Protein AF-0000000083499220 (afdb_homodimer)

Foldseek 3Di:
DDAQWDKDADPVQGKMKTGGDDPREDAAWIWIWGQDPPPRDIDTQKTGGDDRNEQAQWIKGDPDPQWIKTGGDDRNFHAQWIKTGDPQGKIKTGGDDRNAQAAWIKIAGNVGWIKTGGDDPNFQAAWIWTDDQQAQKIWTAGDDRNHGAKTWMFGHPRVPHNNHDPDGDDTDIDGHD/DDAQWDKDFDPVQGKMKTGGDDPREDAAWIWIWGQDPPPRDIDTQKTGGDDRNEQAQWIKGDPDPQWIKTGGDDRNFHAQWIKTGDPQGKIKTGGDDRNAQAAWIKIAGNVGWIKTGGDDPNFQAAWIWTDDQQAQKIWTAGDDRNRGAKTWMFGHPRVPHNNHDPDGDDTDIDGHD

Sequence (354 aa):
MLAGKGTQVWKKNGAIYDGDWKCGNRSGFGTFSLPDPVTGEYVKAYSGGWKDDMKDGFGTYFYSETEYYEGEWSKDKRSGWGRMYYEDGGISEGEWLHDKLDGQGMFRLANENRYEGSWKNGMKHGPGKFVYLDKGQLYEAVWVENIAKCGKMSDFGREGAPAAPVYPIPKVWTVFSMLAGKGTQVWKKNGAIYDGDWKCGNRSGFGTFSLPDPVTGEYVKAYSGGWKDDMKDGFGTYFYSETEYYEGEWSKDKRSGWGRMYYEDGGISEGEWLHDKLDGQGMFRLANENRYEGSWKNGMKHGPGKFVYLDKGQLYEAVWVENIAKCGKMSDFGREGAPAAPVYPIPKVWTVFS

Structure (mmCIF, N/CA/C/O backbone):
data_AF-0000000083499220-model_v1
#
loop_
_entity.id
_entity.type
_entity.pdbx_description
1 polymer 'MORN repeat-containing protein 3'
#
loop_
_atom_site.group_PDB
_atom_site.id
_atom_site.type_symbol
_atom_site.label_atom_id
_atom_site.label_alt_id
_atom_site.label_comp_id
_atom_site.label_asym_id
_atom_site.label_entity_id
_atom_site.label_seq_id
_atom_site.pdbx_PDB_ins_code
_atom_site.Cartn_x
_atom_site.Cartn_y
_atom_site.Cartn_z
_atom_site.occupancy
_atom_site.B_iso_or_equiv
_atom_site.auth_seq_id
_atom_site.auth_comp_id
_atom_site.auth_asym_id
_atom_site.auth_atom_id
_atom_site.pdbx_PDB_model_num
ATOM 1 N N . MET A 1 1 ? 15.422 -33.781 -16.219 1 66.69 1 MET A N 1
ATOM 2 C CA . MET A 1 1 ? 14.57 -32.594 -16.109 1 66.69 1 MET A CA 1
ATOM 3 C C . MET A 1 1 ? 15.219 -31.531 -15.234 1 66.69 1 MET A C 1
ATOM 5 O O . MET A 1 1 ? 15.836 -31.859 -14.219 1 66.69 1 MET A O 1
ATOM 9 N N . LEU A 1 2 ? 15.281 -30.25 -15.695 1 74.31 2 LEU A N 1
ATOM 10 C CA . LEU A 1 2 ? 16 -29.188 -14.992 1 74.31 2 LEU A CA 1
ATOM 11 C C . LEU A 1 2 ? 15.461 -29 -13.578 1 74.31 2 LEU A C 1
ATOM 13 O O . LEU A 1 2 ? 14.242 -28.969 -13.375 1 74.31 2 LEU A O 1
ATOM 17 N N . ALA A 1 3 ? 16.172 -29.25 -12.461 1 87.31 3 ALA A N 1
ATOM 18 C CA . ALA A 1 3 ? 15.82 -29.047 -11.055 1 87.31 3 ALA A CA 1
ATOM 19 C C . ALA A 1 3 ? 16.938 -28.297 -10.312 1 87.31 3 ALA A C 1
ATOM 21 O O . ALA A 1 3 ? 18.109 -28.453 -10.641 1 87.31 3 ALA A O 1
ATOM 22 N N . GLY A 1 4 ? 16.484 -27.516 -9.367 1 91.12 4 GLY A N 1
ATOM 23 C CA . GLY A 1 4 ? 17.453 -26.703 -8.648 1 91.12 4 GLY A CA 1
ATOM 24 C C . GLY A 1 4 ? 17.688 -25.359 -9.297 1 91.12 4 GLY A C 1
ATOM 25 O O . GLY A 1 4 ? 16.75 -24.734 -9.805 1 91.12 4 GLY A O 1
ATOM 26 N N . LYS A 1 5 ? 18.812 -24.75 -9.211 1 94.88 5 LYS A N 1
ATOM 27 C CA . LYS A 1 5 ? 19.141 -23.453 -9.812 1 94.88 5 LYS A CA 1
ATOM 28 C C . LYS A 1 5 ? 19.578 -23.609 -11.266 1 94.88 5 LYS A C 1
ATOM 30 O O . LYS A 1 5 ? 20.281 -24.562 -11.602 1 94.88 5 LYS A O 1
ATOM 35 N N . GLY A 1 6 ? 19.109 -22.781 -12.172 1 95.94 6 GLY A N 1
ATOM 36 C CA . GLY A 1 6 ? 19.516 -22.859 -13.562 1 95.94 6 GLY A CA 1
ATOM 37 C C . GLY A 1 6 ? 19.156 -21.625 -14.359 1 95.94 6 GLY A C 1
ATOM 38 O O . GLY A 1 6 ? 18.391 -20.781 -13.891 1 95.94 6 GLY A O 1
ATOM 39 N N . THR A 1 7 ? 19.766 -21.5 -15.5 1 96.5 7 THR A N 1
ATOM 40 C CA . THR A 1 7 ? 19.547 -20.375 -16.406 1 96.5 7 THR A CA 1
ATOM 41 C C . THR A 1 7 ? 19 -20.875 -17.75 1 96.5 7 THR A C 1
ATOM 43 O O . THR A 1 7 ? 19.453 -21.875 -18.281 1 96.5 7 THR A O 1
ATOM 46 N N . GLN A 1 8 ? 17.953 -20.297 -18.234 1 96.88 8 GLN A N 1
ATOM 47 C CA . GLN A 1 8 ? 17.406 -20.516 -19.562 1 96.88 8 GLN A CA 1
ATOM 48 C C . GLN A 1 8 ? 17.547 -19.266 -20.438 1 96.88 8 GLN A C 1
ATOM 50 O O . GLN A 1 8 ? 17.266 -18.156 -19.969 1 96.88 8 GLN A O 1
ATOM 55 N N . VAL A 1 9 ? 17.984 -19.422 -21.641 1 96.06 9 VAL A N 1
ATOM 56 C CA . VAL A 1 9 ? 18.109 -18.344 -22.609 1 96.06 9 VAL A CA 1
ATOM 57 C C . VAL A 1 9 ? 17.219 -18.625 -23.812 1 96.06 9 VAL A C 1
ATOM 59 O O . VAL A 1 9 ? 17.234 -19.734 -24.359 1 96.06 9 VAL A O 1
ATOM 62 N N . TRP A 1 10 ? 16.406 -17.75 -24.203 1 96.56 10 TRP A N 1
ATOM 63 C CA . TRP A 1 10 ? 15.609 -17.844 -25.422 1 96.56 10 TRP A CA 1
ATOM 64 C C . TRP A 1 10 ? 16.312 -17.203 -26.594 1 96.56 10 TRP A C 1
ATOM 66 O O . TRP A 1 10 ? 16.578 -15.992 -26.594 1 96.56 10 TRP A O 1
ATOM 76 N N . LYS A 1 11 ? 16.5 -17.891 -27.578 1 93.81 11 LYS A N 1
ATOM 77 C CA . LYS A 1 11 ? 17.281 -17.438 -28.734 1 93.81 11 LYS A CA 1
ATOM 78 C C . LYS A 1 11 ? 16.5 -16.406 -29.547 1 93.81 11 LYS A C 1
ATOM 80 O O . LYS A 1 11 ? 17.078 -15.484 -30.109 1 93.81 11 LYS A O 1
ATOM 85 N N . LYS A 1 12 ? 15.242 -16.625 -29.688 1 94.12 12 LYS A N 1
ATOM 86 C CA . LYS A 1 12 ? 14.406 -15.805 -30.562 1 94.12 12 LYS A CA 1
ATOM 87 C C . LYS A 1 12 ? 14.445 -14.344 -30.141 1 94.12 12 LYS A C 1
ATOM 89 O O . LYS A 1 12 ? 14.625 -13.453 -30.969 1 94.12 12 LYS A O 1
ATOM 94 N N . ASN A 1 13 ? 14.359 -14.016 -28.875 1 93.25 13 ASN A N 1
ATOM 95 C CA . ASN A 1 13 ? 14.297 -12.625 -28.438 1 93.25 13 ASN A CA 1
ATOM 96 C C . ASN A 1 13 ? 15.406 -12.289 -27.453 1 93.25 13 ASN A C 1
ATOM 98 O O . ASN A 1 13 ? 15.5 -11.156 -26.984 1 93.25 13 ASN A O 1
ATOM 102 N N . GLY A 1 14 ? 16.188 -13.359 -27.094 1 95.62 14 GLY A N 1
ATOM 103 C CA . GLY A 1 14 ? 17.344 -13.141 -26.234 1 95.62 14 GLY A CA 1
ATOM 104 C C . GLY A 1 14 ? 16.969 -13.062 -24.766 1 95.62 14 GLY A C 1
ATOM 105 O O . GLY A 1 14 ? 17.812 -12.758 -23.922 1 95.62 14 GLY A O 1
ATOM 106 N N . ALA A 1 15 ? 15.766 -13.383 -24.375 1 97.12 15 ALA A N 1
ATOM 107 C CA . ALA A 1 15 ? 15.328 -13.336 -22.984 1 97.12 15 ALA A CA 1
ATOM 108 C C . ALA A 1 15 ? 16.078 -14.359 -22.141 1 97.12 15 ALA A C 1
ATOM 110 O O . ALA A 1 15 ? 16.516 -15.398 -22.641 1 97.12 15 ALA A O 1
ATOM 111 N N . ILE A 1 16 ? 16.234 -14.023 -20.828 1 98.06 16 ILE A N 1
ATOM 112 C CA . ILE A 1 16 ? 16.922 -14.914 -19.906 1 98.06 16 ILE A CA 1
ATOM 113 C C . ILE A 1 16 ? 16.094 -15.086 -18.641 1 98.06 16 ILE A C 1
ATOM 115 O O . ILE A 1 16 ? 15.539 -14.125 -18.109 1 98.06 16 ILE A O 1
ATOM 119 N N . TYR A 1 17 ? 15.977 -16.328 -18.234 1 98.25 17 TYR A N 1
ATOM 120 C CA . TYR A 1 17 ? 15.492 -16.656 -16.891 1 98.25 17 TYR A CA 1
ATOM 121 C C . TYR A 1 17 ? 16.609 -17.234 -16.031 1 98.25 17 TYR A C 1
ATOM 123 O O . TYR A 1 17 ? 17.344 -18.125 -16.469 1 98.25 17 TYR A O 1
ATOM 131 N N . ASP A 1 18 ? 16.812 -16.719 -14.797 1 97.94 18 ASP A N 1
ATOM 132 C CA . ASP A 1 18 ? 17.766 -17.219 -13.805 1 97.94 18 ASP A CA 1
ATOM 133 C C . ASP A 1 18 ? 17.094 -17.438 -12.461 1 97.94 18 ASP A C 1
ATOM 135 O O . ASP A 1 18 ? 16.594 -16.5 -11.836 1 97.94 18 ASP A O 1
ATOM 139 N N . GLY A 1 19 ? 17.031 -18.734 -12.117 1 97.75 19 GLY A N 1
ATOM 140 C CA . GLY A 1 19 ? 16.359 -19 -10.852 1 97.75 19 GLY A CA 1
ATOM 141 C C . GLY A 1 19 ? 16.188 -20.484 -10.578 1 97.75 19 GLY A C 1
ATOM 142 O O . GLY A 1 19 ? 16.984 -21.312 -11.031 1 97.75 19 GLY A O 1
ATOM 143 N N . ASP A 1 20 ? 15.148 -20.812 -9.836 1 95.5 20 ASP A N 1
ATOM 144 C CA . ASP A 1 20 ? 14.867 -22.188 -9.398 1 95.5 20 ASP A CA 1
ATOM 145 C C . ASP A 1 20 ? 14.047 -22.938 -10.445 1 95.5 20 ASP A C 1
ATOM 147 O O . ASP A 1 20 ? 13.219 -22.344 -11.133 1 95.5 20 ASP A O 1
ATOM 151 N N . TRP A 1 21 ? 14.312 -24.219 -10.547 1 95 21 TRP A N 1
ATOM 152 C CA . TRP A 1 21 ? 13.594 -25.141 -11.43 1 95 21 TRP A CA 1
ATOM 153 C C . TRP A 1 21 ? 13.062 -26.344 -10.656 1 95 21 TRP A C 1
ATOM 155 O O . TRP A 1 21 ? 13.703 -26.812 -9.719 1 95 21 TRP A O 1
ATOM 165 N N . LYS A 1 22 ? 11.961 -26.781 -11.086 1 91.81 22 LYS A N 1
ATOM 166 C CA . LYS A 1 22 ? 11.383 -28.031 -10.602 1 91.81 22 LYS A CA 1
ATOM 167 C C . LYS A 1 22 ? 10.703 -28.797 -11.734 1 91.81 22 LYS A C 1
ATOM 169 O O . LYS A 1 22 ? 9.836 -28.25 -12.422 1 91.81 22 LYS A O 1
ATOM 174 N N . CYS A 1 23 ? 11.117 -29.969 -11.992 1 92.94 23 CYS A N 1
ATOM 175 C CA . CYS A 1 23 ? 10.562 -30.859 -13.008 1 92.94 23 CYS A CA 1
ATOM 176 C C . CYS A 1 23 ? 10.516 -30.172 -14.367 1 92.94 23 CYS A C 1
ATOM 178 O O . CYS A 1 23 ? 9.508 -30.234 -15.07 1 92.94 23 CYS A O 1
ATOM 180 N N . GLY A 1 24 ? 11.578 -29.391 -14.625 1 94.62 24 GLY A N 1
ATOM 181 C CA . GLY A 1 24 ? 11.734 -28.797 -15.945 1 94.62 24 GLY A CA 1
ATOM 182 C C . GLY A 1 24 ? 11.008 -27.469 -16.094 1 94.62 24 GLY A C 1
ATOM 183 O O . GLY A 1 24 ? 11.039 -26.859 -17.156 1 94.62 24 GLY A O 1
ATOM 184 N N . ASN A 1 25 ? 10.336 -27.078 -15 1 96.12 25 ASN A N 1
ATOM 185 C CA . ASN A 1 25 ? 9.586 -25.828 -15.055 1 96.12 25 ASN A CA 1
ATOM 186 C C . ASN A 1 25 ? 10.188 -24.766 -14.141 1 96.12 25 ASN A C 1
ATOM 188 O O . ASN A 1 25 ? 10.711 -25.094 -13.07 1 96.12 25 ASN A O 1
ATOM 192 N N . ARG A 1 26 ? 10.086 -23.484 -14.602 1 95.62 26 ARG A N 1
ATOM 193 C CA . ARG A 1 26 ? 10.461 -22.391 -13.711 1 95.62 26 ARG A CA 1
ATOM 194 C C . ARG A 1 26 ? 9.656 -22.438 -12.422 1 95.62 26 ARG A C 1
ATOM 196 O O . ARG A 1 26 ? 8.43 -22.594 -12.453 1 95.62 26 ARG A O 1
ATOM 203 N N . SER A 1 27 ? 10.25 -22.344 -11.227 1 93.38 27 SER A N 1
ATOM 204 C CA . SER A 1 27 ? 9.664 -22.516 -9.898 1 93.38 27 SER A CA 1
ATOM 205 C C . SER A 1 27 ? 10.445 -21.75 -8.844 1 93.38 27 SER A C 1
ATOM 207 O O . SER A 1 27 ? 11.523 -21.219 -9.125 1 93.38 27 SER A O 1
ATOM 209 N N . GLY A 1 28 ? 9.812 -21.625 -7.672 1 91.12 28 GL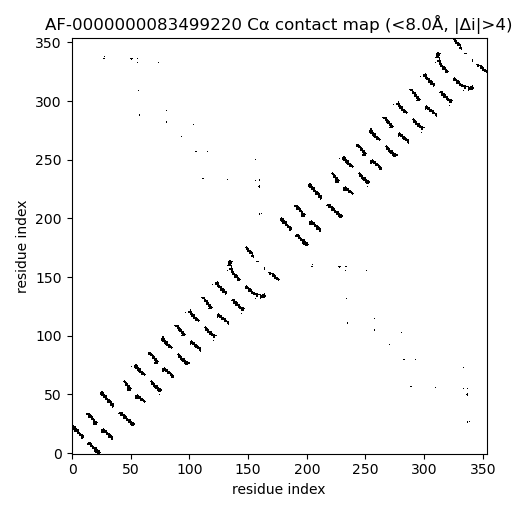Y A N 1
ATOM 210 C CA . GLY A 1 28 ? 10.523 -20.906 -6.625 1 91.12 28 GLY A CA 1
ATOM 211 C C . GLY A 1 28 ? 10.789 -19.453 -6.973 1 91.12 28 GLY A C 1
ATOM 212 O O . GLY A 1 28 ? 9.906 -18.75 -7.48 1 91.12 28 GLY A O 1
ATOM 213 N N . PHE A 1 29 ? 11.961 -18.953 -6.617 1 94.12 29 PHE A N 1
ATOM 214 C CA . PHE A 1 29 ? 12.305 -17.562 -6.914 1 94.12 29 PHE A CA 1
ATOM 215 C C . PHE A 1 29 ? 13.164 -17.484 -8.164 1 94.12 29 PHE A C 1
ATOM 217 O O . PHE A 1 29 ? 14.055 -18.297 -8.367 1 94.12 29 PHE A O 1
ATOM 224 N N . GLY A 1 30 ? 12.883 -16.484 -9.039 1 97.69 30 GLY A N 1
ATOM 225 C CA . GLY A 1 30 ? 13.695 -16.281 -10.227 1 97.69 30 GLY A CA 1
ATOM 226 C C . GLY A 1 30 ? 13.539 -14.891 -10.82 1 97.69 30 GLY A C 1
ATOM 227 O O . GLY A 1 30 ? 12.656 -14.133 -10.422 1 97.69 30 GLY A O 1
ATOM 228 N N . THR A 1 31 ? 14.422 -14.586 -11.695 1 98.62 31 THR A N 1
ATOM 229 C CA . THR A 1 31 ? 14.406 -13.32 -12.414 1 98.62 31 THR A CA 1
ATOM 230 C C . THR A 1 31 ? 14.312 -13.555 -13.922 1 98.62 31 THR A C 1
ATOM 232 O O . THR A 1 31 ? 14.961 -14.461 -14.453 1 98.62 31 THR A O 1
ATOM 235 N N . PHE A 1 32 ? 13.438 -12.898 -14.594 1 98.56 32 PHE A N 1
ATOM 236 C CA . PHE A 1 32 ? 13.273 -12.859 -16.031 1 98.56 32 PHE A CA 1
ATOM 237 C C . PHE A 1 32 ? 13.734 -11.516 -16.594 1 98.56 32 PHE A C 1
ATOM 239 O O . PHE A 1 32 ? 13.281 -10.461 -16.156 1 98.56 32 PHE A O 1
ATOM 246 N N . SER A 1 33 ? 14.625 -11.555 -17.578 1 98.5 33 SER A N 1
ATOM 247 C CA . SER A 1 33 ? 15.227 -10.344 -18.125 1 98.5 33 SER A CA 1
ATOM 248 C C . SER A 1 33 ? 15.164 -10.336 -19.656 1 98.5 33 SER A C 1
ATOM 250 O O . SER A 1 33 ? 15.102 -11.398 -20.281 1 98.5 33 SER A O 1
ATOM 252 N N . LEU A 1 34 ? 15.18 -9.164 -20.219 1 97.75 34 LEU A N 1
ATOM 253 C CA . LEU A 1 34 ? 15.141 -8.945 -21.656 1 97.75 34 LEU A CA 1
ATOM 254 C C . LEU A 1 34 ? 16.281 -8.039 -22.094 1 97.75 34 LEU A C 1
ATOM 256 O O . LEU A 1 34 ? 16.672 -7.121 -21.375 1 97.75 34 LEU A O 1
ATOM 260 N N . PRO A 1 35 ? 16.828 -8.289 -23.188 1 96 35 PRO A N 1
ATOM 261 C CA . PRO A 1 35 ? 17.797 -7.328 -23.703 1 96 35 PRO A CA 1
ATOM 262 C C . PRO A 1 35 ? 17.156 -6.027 -24.188 1 96 35 PRO A C 1
ATOM 264 O O . PRO A 1 35 ? 16.109 -6.062 -24.828 1 96 35 PRO A O 1
ATOM 267 N N . ASP A 1 36 ? 17.703 -4.883 -23.844 1 93.56 36 ASP A N 1
ATOM 268 C CA . ASP A 1 36 ? 17.266 -3.6 -24.391 1 93.56 36 ASP A CA 1
ATOM 269 C C . ASP A 1 36 ? 17.516 -3.527 -25.891 1 93.56 36 ASP A C 1
ATOM 271 O O . ASP A 1 36 ? 18.625 -3.797 -26.359 1 93.56 36 ASP A O 1
ATOM 275 N N . PRO A 1 37 ? 16.594 -3.184 -26.656 1 89.12 37 PRO A N 1
ATOM 276 C CA . PRO A 1 37 ? 16.781 -3.25 -28.109 1 89.12 37 PRO A CA 1
ATOM 277 C C . PRO A 1 37 ? 17.797 -2.23 -28.625 1 89.12 37 PRO A C 1
ATOM 279 O O . PRO A 1 37 ? 18.359 -2.408 -29.703 1 89.12 37 PRO A O 1
ATOM 282 N N . VAL A 1 38 ? 18.016 -1.194 -27.812 1 91.25 38 VAL A N 1
ATOM 283 C CA . VAL A 1 38 ? 18.922 -0.139 -28.25 1 91.25 38 VAL A CA 1
ATOM 284 C C . VAL A 1 38 ? 20.328 -0.392 -27.703 1 91.25 38 VAL A C 1
ATOM 286 O O . VAL A 1 38 ? 21.297 -0.448 -28.469 1 91.25 38 VAL A O 1
ATOM 289 N N . THR A 1 39 ? 20.453 -0.686 -26.5 1 92.88 39 THR A N 1
ATOM 290 C CA . THR A 1 39 ? 21.766 -0.774 -25.875 1 92.88 39 THR A CA 1
ATOM 291 C C . THR A 1 39 ? 22.266 -2.219 -25.844 1 92.88 39 THR A C 1
ATOM 293 O O . THR A 1 39 ? 23.453 -2.471 -25.672 1 92.88 39 THR A O 1
ATOM 296 N N . GLY A 1 40 ? 21.375 -3.209 -25.828 1 92.19 40 GLY A N 1
ATOM 297 C CA . GLY A 1 40 ? 21.734 -4.613 -25.734 1 92.19 40 GLY A CA 1
ATOM 298 C C . GLY A 1 40 ? 21.875 -5.09 -24.297 1 92.19 40 GLY A C 1
ATOM 299 O O . GLY A 1 40 ? 21.984 -6.289 -24.047 1 92.19 40 GLY A O 1
ATOM 300 N N . GLU A 1 41 ? 21.859 -4.113 -23.422 1 95.5 41 GLU A N 1
ATOM 301 C CA . GLU A 1 41 ? 21.984 -4.469 -22.016 1 95.5 41 GLU A CA 1
ATOM 302 C C . GLU A 1 41 ? 20.688 -5.109 -21.484 1 95.5 41 GLU A C 1
ATOM 304 O O . GLU A 1 41 ? 19.594 -4.711 -21.875 1 95.5 41 GLU A O 1
ATOM 309 N N . TYR A 1 42 ? 20.875 -6.062 -20.609 1 96.5 42 TYR A N 1
ATOM 310 C CA . TYR A 1 42 ? 19.703 -6.738 -20.062 1 96.5 42 TYR A CA 1
ATOM 311 C C . TYR A 1 42 ? 19 -5.879 -19.016 1 96.5 42 TYR A C 1
ATOM 313 O O . TYR A 1 42 ? 19.672 -5.262 -18.172 1 96.5 42 TYR A O 1
ATOM 321 N N . VAL A 1 43 ? 17.719 -5.879 -19.125 1 96.75 43 VAL A N 1
ATOM 322 C CA . VAL A 1 43 ? 16.875 -5.207 -18.141 1 96.75 43 VAL A CA 1
ATOM 323 C C . VAL A 1 43 ? 15.93 -6.211 -17.5 1 96.75 43 VAL A C 1
ATOM 325 O O . VAL A 1 43 ? 15.375 -7.074 -18.172 1 96.75 43 VAL A O 1
ATOM 328 N N . LYS A 1 44 ? 15.781 -6.039 -16.266 1 97.06 44 LYS A N 1
ATOM 329 C CA . LYS A 1 44 ? 14.867 -6.926 -15.547 1 97.06 44 LYS A CA 1
ATOM 330 C C . LYS A 1 44 ? 13.414 -6.629 -15.898 1 97.06 44 LYS A C 1
ATOM 332 O O . LYS A 1 44 ? 12.984 -5.477 -15.852 1 97.06 44 LYS A O 1
ATOM 337 N N . ALA A 1 45 ? 12.703 -7.691 -16.281 1 98.31 45 ALA A N 1
ATOM 338 C CA . ALA A 1 45 ? 11.273 -7.57 -16.562 1 98.31 45 ALA A CA 1
ATOM 339 C C . ALA A 1 45 ? 10.43 -8.102 -15.406 1 98.31 45 ALA A C 1
ATOM 341 O O . ALA A 1 45 ? 9.367 -7.559 -15.102 1 98.31 45 ALA A O 1
ATOM 342 N N . TYR A 1 46 ? 10.961 -9.141 -14.766 1 98.75 46 TYR A N 1
ATOM 343 C CA . TYR A 1 46 ? 10.234 -9.703 -13.625 1 98.75 46 TYR A CA 1
ATOM 344 C C . TYR A 1 46 ? 11.195 -10.344 -12.633 1 98.75 46 TYR A C 1
ATOM 346 O O . TYR A 1 46 ? 12.156 -11.016 -13.023 1 98.75 46 TYR A O 1
ATOM 354 N N . SER A 1 47 ? 10.969 -10.148 -11.336 1 98.56 47 SER A N 1
ATOM 355 C CA . SER A 1 47 ? 11.664 -10.812 -10.234 1 98.56 47 SER A CA 1
ATOM 356 C C . SER A 1 47 ? 10.688 -11.266 -9.156 1 98.56 47 SER A C 1
ATOM 358 O O . SER A 1 47 ? 9.93 -10.461 -8.617 1 98.56 47 SER A O 1
ATOM 360 N N . GLY A 1 48 ? 10.633 -12.578 -8.961 1 96.44 48 GLY A N 1
ATOM 361 C CA . GLY A 1 48 ? 9.711 -13.039 -7.938 1 96.44 48 GLY A CA 1
ATOM 362 C C . GLY A 1 48 ? 9.422 -14.531 -8.023 1 96.44 48 GLY A C 1
ATOM 363 O O . GLY A 1 48 ? 10.273 -15.305 -8.477 1 96.44 48 GLY A O 1
ATOM 364 N N . GLY A 1 49 ? 8.234 -14.898 -7.492 1 93.88 49 GLY A N 1
ATOM 365 C CA . GLY A 1 49 ? 7.832 -16.297 -7.418 1 93.88 49 GLY A CA 1
ATOM 366 C C . GLY A 1 49 ? 7.355 -16.844 -8.742 1 93.88 49 GLY A C 1
ATOM 367 O O . GLY A 1 49 ? 6.727 -16.141 -9.531 1 93.88 49 GLY A O 1
ATOM 368 N N . TRP A 1 50 ? 7.688 -18.078 -8.961 1 95.44 50 TRP A N 1
ATOM 369 C CA . TRP A 1 50 ? 7.258 -18.859 -10.117 1 95.44 50 TRP A CA 1
ATOM 370 C C . TRP A 1 50 ? 6.672 -20.188 -9.68 1 95.44 50 TRP A C 1
ATOM 372 O O . TRP A 1 50 ? 7.152 -20.812 -8.727 1 95.44 50 TRP A O 1
ATOM 382 N N . LYS A 1 51 ? 5.684 -20.594 -10.406 1 92.44 51 LYS A N 1
ATOM 383 C CA . LYS A 1 51 ? 5.113 -21.922 -10.289 1 92.44 51 LYS A CA 1
ATOM 384 C C . LYS A 1 51 ? 4.617 -22.438 -11.641 1 92.44 51 LYS A C 1
ATOM 386 O O . LYS A 1 51 ? 3.834 -21.75 -12.312 1 92.44 51 LYS A O 1
ATOM 391 N N . ASP A 1 52 ? 5.133 -23.594 -12.086 1 94.06 52 ASP A N 1
ATOM 392 C CA . ASP A 1 52 ? 4.719 -24.203 -13.344 1 94.06 52 ASP A CA 1
ATOM 393 C C . ASP A 1 52 ? 4.844 -23.219 -14.508 1 94.06 52 ASP A C 1
ATOM 395 O O . ASP A 1 52 ? 3.904 -23.047 -15.281 1 94.06 52 ASP A O 1
ATOM 399 N N . ASP A 1 53 ? 5.883 -22.516 -14.562 1 96.81 53 ASP A N 1
ATOM 400 C CA . ASP A 1 53 ? 6.285 -21.609 -15.641 1 96.81 53 ASP A CA 1
ATOM 401 C C . ASP A 1 53 ? 5.473 -20.328 -15.609 1 96.81 53 ASP A C 1
ATOM 403 O O . ASP A 1 53 ? 5.492 -19.547 -16.578 1 96.81 53 ASP A O 1
ATOM 407 N N . MET A 1 54 ? 4.723 -20.094 -14.453 1 97.25 54 MET A N 1
ATOM 408 C CA . MET A 1 54 ? 3.918 -18.875 -14.344 1 97.25 54 MET A CA 1
ATOM 409 C C . MET A 1 54 ? 4.316 -18.062 -13.117 1 97.25 54 MET A C 1
ATOM 411 O O . MET A 1 54 ? 4.691 -18.641 -12.086 1 97.25 54 MET A O 1
ATOM 415 N N . LYS A 1 55 ? 4.211 -16.734 -13.234 1 97.25 55 LYS A N 1
ATOM 416 C CA . LYS A 1 55 ? 4.371 -15.906 -12.047 1 97.25 55 LYS A CA 1
ATOM 417 C C . LYS A 1 55 ? 3.361 -16.281 -10.969 1 97.25 55 LYS A C 1
ATOM 419 O O . LYS A 1 55 ? 2.166 -16.406 -11.242 1 97.25 55 LYS A O 1
ATOM 424 N N . ASP A 1 56 ? 3.816 -16.531 -9.797 1 94.06 56 ASP A N 1
ATOM 425 C CA . ASP A 1 56 ? 3.002 -17 -8.68 1 94.06 56 ASP A CA 1
ATOM 426 C C . ASP A 1 56 ? 3.654 -16.656 -7.34 1 94.06 56 ASP A C 1
ATOM 428 O O . ASP A 1 56 ? 4.855 -16.859 -7.156 1 94.06 56 ASP A O 1
ATOM 432 N N . GLY A 1 57 ? 2.771 -16.078 -6.445 1 90.88 57 GLY A N 1
ATOM 433 C CA . GLY A 1 57 ? 3.326 -15.547 -5.211 1 90.88 57 GLY A CA 1
ATOM 434 C C . GLY A 1 57 ? 3.725 -14.094 -5.32 1 90.88 57 GLY A C 1
ATOM 435 O O . GLY A 1 57 ? 3.148 -13.344 -6.109 1 90.88 57 GLY A O 1
ATOM 436 N N . PHE A 1 58 ? 4.609 -13.68 -4.488 1 92.19 58 PHE A N 1
ATOM 437 C CA . PHE A 1 58 ? 4.992 -12.266 -4.461 1 92.19 58 PHE A CA 1
ATOM 438 C C . PHE A 1 58 ? 6.07 -11.977 -5.5 1 92.19 58 PHE A C 1
ATOM 440 O O . PHE A 1 58 ? 6.988 -12.781 -5.688 1 92.19 58 PHE A O 1
ATOM 447 N N . GLY A 1 59 ? 5.93 -10.844 -6.191 1 96.31 59 GLY A N 1
ATOM 448 C CA . GLY A 1 59 ? 6.934 -10.445 -7.164 1 96.31 59 GLY A CA 1
ATOM 449 C C . GLY A 1 59 ? 6.762 -9.023 -7.656 1 96.31 59 GLY A C 1
ATOM 450 O O . GLY A 1 59 ? 5.793 -8.352 -7.293 1 96.31 59 GLY A O 1
ATOM 451 N N . THR A 1 60 ? 7.73 -8.594 -8.406 1 98.25 60 THR A N 1
ATOM 452 C CA . THR A 1 60 ? 7.734 -7.273 -9.031 1 98.25 60 THR A CA 1
ATOM 453 C C . THR A 1 60 ? 7.848 -7.391 -10.547 1 98.25 60 THR A C 1
ATOM 455 O O . THR A 1 60 ? 8.719 -8.094 -11.055 1 98.25 60 THR A O 1
ATOM 458 N N . TYR A 1 61 ? 6.93 -6.789 -11.234 1 98.88 61 TYR A N 1
ATOM 459 C CA . TYR A 1 61 ? 6.98 -6.684 -12.688 1 98.88 61 TYR A CA 1
ATOM 460 C C . TYR A 1 61 ? 7.305 -5.258 -13.117 1 98.88 61 TYR A C 1
ATOM 462 O O . TYR A 1 61 ? 6.621 -4.312 -12.727 1 98.88 61 TYR A O 1
ATOM 470 N N . PHE A 1 62 ? 8.258 -5.117 -13.984 1 98.5 62 PHE A N 1
ATOM 471 C CA . PHE A 1 62 ? 8.727 -3.816 -14.438 1 98.5 62 PHE A CA 1
ATOM 472 C C . PHE A 1 62 ? 8.281 -3.555 -15.875 1 98.5 62 PHE A C 1
ATOM 474 O O . PHE A 1 62 ? 8.859 -4.094 -16.812 1 98.5 62 PHE A O 1
ATOM 481 N N . TYR A 1 63 ? 7.34 -2.703 -16.109 1 97.69 63 TYR A N 1
ATOM 482 C CA . TYR A 1 63 ? 6.891 -2.307 -17.453 1 97.69 63 TYR A CA 1
ATOM 483 C C . TYR A 1 63 ? 7.852 -1.297 -18.062 1 97.69 63 TYR A C 1
ATOM 485 O O . TYR A 1 63 ? 8.008 -1.25 -19.281 1 97.69 63 TYR A O 1
ATOM 493 N N . SER A 1 64 ? 8.312 -0.48 -17.266 1 95.69 64 SER A N 1
ATOM 494 C CA . SER A 1 64 ? 9.383 0.47 -17.547 1 95.69 64 SER A CA 1
ATOM 495 C C . SER A 1 64 ? 10.18 0.795 -16.297 1 95.69 64 SER A C 1
ATOM 497 O O . SER A 1 64 ? 10 0.16 -15.25 1 95.69 64 SER A O 1
ATOM 499 N N . GLU A 1 65 ? 10.992 1.721 -16.359 1 93.5 65 GLU A N 1
ATOM 500 C CA . GLU A 1 65 ? 11.797 2.121 -15.219 1 93.5 65 GLU A CA 1
ATOM 501 C C . GLU A 1 65 ? 10.93 2.756 -14.133 1 93.5 65 GLU A C 1
ATOM 503 O O . GLU A 1 65 ? 11.227 2.633 -12.938 1 93.5 65 GLU A O 1
ATOM 508 N N . THR A 1 66 ? 9.875 3.441 -14.547 1 96.25 66 THR A N 1
ATOM 509 C CA . THR A 1 66 ? 9.094 4.211 -13.586 1 96.25 66 THR A CA 1
ATOM 510 C C . THR A 1 66 ? 7.699 3.615 -13.422 1 96.25 66 THR A C 1
ATOM 512 O O . THR A 1 66 ? 6.93 4.055 -12.562 1 96.25 66 THR A O 1
ATOM 515 N N . GLU A 1 67 ? 7.359 2.67 -14.227 1 98.31 67 GLU A N 1
ATOM 516 C CA . GLU A 1 67 ? 6.078 1.973 -14.148 1 98.31 67 GLU A CA 1
ATOM 517 C C . GLU A 1 67 ? 6.27 0.506 -13.773 1 98.31 67 GLU A C 1
ATOM 519 O O . GLU A 1 67 ? 6.852 -0.265 -14.539 1 98.31 67 GLU A O 1
ATOM 524 N N . TYR A 1 68 ? 5.77 0.12 -12.57 1 98.5 68 TYR A N 1
ATOM 525 C CA . TYR A 1 68 ? 5.953 -1.258 -12.133 1 98.5 68 TYR A CA 1
ATOM 526 C C . TYR A 1 68 ? 4.902 -1.646 -11.102 1 98.5 68 TYR A C 1
ATOM 528 O O . TYR A 1 68 ? 4.277 -0.778 -10.484 1 98.5 68 TYR A O 1
ATOM 536 N N . TYR A 1 69 ? 4.711 -2.945 -11.023 1 98.75 69 TYR A N 1
ATOM 537 C CA . TYR A 1 69 ? 3.805 -3.549 -10.055 1 98.75 69 TYR A CA 1
ATOM 538 C C . TYR A 1 69 ? 4.566 -4.414 -9.055 1 98.75 69 TYR A C 1
ATOM 540 O O . TYR A 1 69 ? 5.41 -5.223 -9.445 1 98.75 69 TYR A O 1
ATOM 548 N N . GLU A 1 70 ? 4.312 -4.246 -7.789 1 97.12 70 GLU A N 1
ATOM 549 C CA . GLU A 1 70 ? 4.832 -5.074 -6.707 1 97.12 70 GLU A CA 1
ATOM 550 C C . GLU A 1 70 ? 3.697 -5.684 -5.883 1 97.12 70 GLU A C 1
ATOM 552 O O . GLU A 1 70 ? 2.873 -4.957 -5.32 1 97.12 70 GLU A O 1
ATOM 557 N N . GLY A 1 71 ? 3.629 -7.004 -5.887 1 96.06 71 GLY A N 1
ATOM 558 C CA . GLY A 1 71 ? 2.551 -7.656 -5.16 1 96.06 71 GLY A CA 1
ATOM 559 C C . GLY A 1 71 ? 2.359 -9.109 -5.551 1 96.06 71 GLY A C 1
ATOM 560 O O . GLY A 1 71 ? 3.295 -9.758 -6.027 1 96.06 71 GLY A O 1
ATOM 561 N N . GLU A 1 72 ? 1.17 -9.594 -5.25 1 94.56 72 GLU A N 1
ATOM 562 C CA . GLU A 1 72 ? 0.883 -11.016 -5.402 1 94.56 72 GLU A CA 1
ATOM 563 C C . GLU A 1 72 ? 0.423 -11.336 -6.82 1 94.56 72 GLU A C 1
ATOM 565 O O . GLU A 1 72 ? -0.271 -10.539 -7.449 1 94.56 72 GLU A O 1
ATOM 570 N N . TRP A 1 73 ? 0.87 -12.453 -7.227 1 96.19 73 TRP A N 1
ATOM 571 C CA . TRP A 1 73 ? 0.49 -13.023 -8.516 1 96.19 73 TRP A CA 1
ATOM 572 C C . TRP A 1 73 ? -0.136 -14.406 -8.336 1 96.19 73 TRP A C 1
ATOM 574 O O . TRP A 1 73 ? 0.226 -15.141 -7.414 1 96.19 73 TRP A O 1
ATOM 584 N N . SER A 1 74 ? -1.028 -14.719 -9.164 1 93.56 74 SER A N 1
ATOM 585 C CA . SER A 1 74 ? -1.587 -16.062 -9.312 1 93.56 74 SER A CA 1
ATOM 586 C C . SER A 1 74 ? -1.82 -16.391 -10.781 1 93.56 74 SER A C 1
ATOM 588 O O . SER A 1 74 ? -2.553 -15.688 -11.477 1 93.56 74 SER A O 1
ATOM 590 N N . LYS A 1 75 ? -1.06 -17.438 -11.289 1 94.94 75 LYS A N 1
ATOM 591 C CA . LYS A 1 75 ? -1.184 -17.891 -12.672 1 94.94 75 LYS A CA 1
ATOM 592 C C . LYS A 1 75 ? -0.979 -16.734 -13.641 1 94.94 75 LYS A C 1
ATOM 594 O O . LYS A 1 75 ? -1.815 -16.484 -14.516 1 94.94 75 LYS A O 1
ATOM 599 N N . ASP A 1 76 ? -0.021 -15.953 -13.492 1 98 76 ASP A N 1
ATOM 600 C CA . ASP A 1 76 ? 0.488 -14.906 -14.367 1 98 76 ASP A CA 1
ATOM 601 C C . ASP A 1 76 ? -0.358 -13.641 -14.258 1 98 76 ASP A C 1
ATOM 603 O O . ASP A 1 76 ? -0.195 -12.703 -15.047 1 98 76 ASP A O 1
ATOM 607 N N . LYS A 1 77 ? -1.284 -13.602 -13.266 1 98.38 77 LYS A N 1
ATOM 608 C CA . LYS A 1 77 ? -2.133 -12.422 -13.109 1 98.38 77 LYS A CA 1
ATOM 609 C C . LYS A 1 77 ? -1.962 -11.797 -11.727 1 98.38 77 LYS A C 1
ATOM 611 O O . LYS A 1 77 ? -1.837 -12.516 -10.734 1 98.38 77 LYS A O 1
ATOM 616 N N . ARG A 1 78 ? -1.993 -10.484 -11.68 1 98.31 78 ARG A N 1
ATOM 617 C CA . ARG A 1 78 ? -2.025 -9.797 -10.391 1 98.31 78 ARG A CA 1
ATOM 618 C C . ARG A 1 78 ? -3.26 -10.195 -9.594 1 98.31 78 ARG A C 1
ATOM 620 O O . ARG A 1 78 ? -4.391 -9.977 -10.031 1 98.31 78 ARG A O 1
ATOM 627 N N . SER A 1 79 ? -3.16 -10.812 -8.508 1 96.25 79 SER A N 1
ATOM 628 C CA . SER A 1 79 ? -4.227 -11.344 -7.664 1 96.25 79 SER A CA 1
ATOM 629 C C . SER A 1 79 ? -3.801 -11.398 -6.199 1 96.25 79 SER A C 1
ATOM 631 O O . SER A 1 79 ? -2.844 -12.102 -5.855 1 96.25 79 SER A O 1
ATOM 633 N N . GLY A 1 80 ? -4.57 -10.688 -5.352 1 93.94 80 GLY A N 1
ATOM 634 C CA . GLY A 1 80 ? -4.195 -10.445 -3.965 1 93.94 80 GLY A CA 1
ATOM 635 C C . GLY A 1 80 ? -3.789 -9.016 -3.697 1 93.94 80 GLY A C 1
ATOM 636 O O . GLY A 1 80 ? -4.207 -8.102 -4.414 1 93.94 80 GLY A O 1
ATOM 637 N N . TRP A 1 81 ? -3.115 -8.773 -2.627 1 96.06 81 TRP A N 1
ATOM 638 C CA . TRP A 1 81 ? -2.73 -7.41 -2.287 1 96.06 81 TRP A CA 1
ATOM 639 C C . TRP A 1 81 ? -1.524 -6.965 -3.107 1 96.06 81 TRP A C 1
ATOM 641 O O . TRP A 1 81 ? -0.589 -7.742 -3.32 1 96.06 81 TRP A O 1
ATOM 651 N N . GLY A 1 82 ? -1.521 -5.703 -3.586 1 97.12 82 GLY A N 1
ATOM 652 C CA . GLY A 1 82 ? -0.395 -5.184 -4.344 1 97.12 82 GLY A CA 1
ATOM 653 C C . GLY A 1 82 ? -0.468 -3.684 -4.566 1 97.12 82 GLY A C 1
ATOM 654 O O . GLY A 1 82 ? -1.434 -3.037 -4.156 1 97.12 82 GLY A O 1
ATOM 655 N N . ARG A 1 83 ? 0.572 -3.176 -5.184 1 97 83 ARG A N 1
ATOM 656 C CA . ARG A 1 83 ? 0.724 -1.758 -5.492 1 97 83 ARG A CA 1
ATOM 657 C C . ARG A 1 83 ? 1.268 -1.563 -6.906 1 97 83 ARG A C 1
ATOM 659 O O . ARG A 1 83 ? 2.223 -2.232 -7.305 1 97 83 ARG A O 1
ATOM 666 N N . MET A 1 84 ? 0.654 -0.653 -7.605 1 98.62 84 MET A N 1
ATOM 667 C CA . MET A 1 84 ? 1.079 -0.266 -8.945 1 98.62 84 MET A CA 1
ATOM 668 C C . MET A 1 84 ? 1.559 1.182 -8.969 1 98.62 84 MET A C 1
ATOM 670 O O . MET A 1 84 ? 0.858 2.08 -8.5 1 98.62 84 MET A O 1
ATOM 674 N N . TYR A 1 85 ? 2.74 1.385 -9.484 1 97.88 85 TYR A N 1
ATOM 675 C CA . TYR A 1 85 ? 3.273 2.713 -9.758 1 97.88 85 TYR A CA 1
ATOM 676 C C . TYR A 1 85 ? 3.162 3.047 -11.242 1 97.88 85 TYR A C 1
ATOM 678 O O . TYR A 1 85 ? 3.662 2.305 -12.094 1 97.88 85 TYR A O 1
ATOM 686 N N . TYR A 1 86 ? 2.568 4.211 -11.555 1 98.31 86 TYR A N 1
ATOM 687 C CA . TYR A 1 86 ? 2.35 4.586 -12.945 1 98.31 86 TYR A CA 1
ATOM 688 C C . TYR A 1 86 ? 3.357 5.641 -13.391 1 98.31 86 TYR A C 1
ATOM 690 O O . TYR A 1 86 ? 3.924 6.355 -12.562 1 98.31 86 TYR A O 1
ATOM 698 N N . GLU A 1 87 ? 3.477 5.742 -14.656 1 97.88 87 GLU A N 1
ATOM 699 C CA . GLU A 1 87 ? 4.434 6.672 -15.242 1 97.88 87 GLU A CA 1
ATOM 700 C C . GLU A 1 87 ? 4.078 8.117 -14.906 1 97.88 87 GLU A C 1
ATOM 702 O O . GLU A 1 87 ? 4.965 8.953 -14.727 1 97.88 87 GLU A O 1
ATOM 707 N N . ASP A 1 88 ? 2.852 8.469 -14.758 1 97.06 88 ASP A N 1
ATOM 708 C CA . ASP A 1 88 ? 2.408 9.836 -14.523 1 97.06 88 ASP A CA 1
ATOM 709 C C . ASP A 1 88 ? 2.49 10.195 -13.039 1 97.06 88 ASP A C 1
ATOM 711 O O . ASP A 1 88 ? 2.092 11.289 -12.641 1 97.06 88 ASP A O 1
ATOM 715 N N . GLY A 1 89 ? 2.934 9.305 -12.328 1 95.94 89 GLY A N 1
ATOM 716 C CA . GLY A 1 89 ? 3.104 9.578 -10.906 1 95.94 89 GLY A CA 1
ATOM 717 C C . GLY A 1 89 ? 1.963 9.047 -10.062 1 95.94 89 GLY A C 1
ATOM 718 O O . GLY A 1 89 ? 2.023 9.094 -8.828 1 95.94 89 GLY A O 1
ATOM 719 N N . GLY A 1 90 ? 0.897 8.469 -10.641 1 97 90 GLY A N 1
ATOM 720 C CA . GLY A 1 90 ? -0.2 7.848 -9.914 1 97 90 GLY A CA 1
ATOM 721 C C . GLY A 1 90 ? 0.18 6.527 -9.273 1 97 90 GLY A C 1
ATOM 722 O O . GLY A 1 90 ? 1.15 5.887 -9.688 1 97 90 GLY A O 1
ATOM 723 N N . ILE A 1 91 ? -0.556 6.176 -8.227 1 97.5 91 ILE A N 1
ATOM 724 C CA . ILE A 1 91 ? -0.333 4.914 -7.527 1 97.5 91 ILE A CA 1
ATOM 725 C C . ILE A 1 91 ? -1.673 4.242 -7.234 1 97.5 91 ILE A C 1
ATOM 727 O O . ILE A 1 91 ? -2.621 4.895 -6.797 1 97.5 91 ILE A O 1
ATOM 731 N N . SER A 1 92 ? -1.773 2.949 -7.566 1 98.19 92 SER A N 1
ATOM 732 C CA . SER A 1 92 ? -2.893 2.121 -7.129 1 98.19 92 SER A CA 1
ATOM 733 C C . SER A 1 92 ? -2.447 1.08 -6.109 1 98.19 92 SER A C 1
ATOM 735 O O . SER A 1 92 ? -1.438 0.399 -6.309 1 98.19 92 SER A O 1
ATOM 737 N N . GLU A 1 93 ? -3.148 1.021 -5.004 1 97.06 93 GLU A N 1
ATOM 738 C CA . GLU A 1 93 ? -2.791 0.08 -3.945 1 97.06 93 GLU A CA 1
ATOM 739 C C . GLU A 1 93 ? -4.031 -0.588 -3.357 1 97.06 93 GLU A C 1
ATOM 741 O O . GLU A 1 93 ? -5.047 0.072 -3.121 1 97.06 93 GLU A O 1
ATOM 746 N N . GLY A 1 94 ? -3.949 -1.962 -3.111 1 97.19 94 GLY A N 1
ATOM 747 C CA . GLY A 1 94 ? -5.059 -2.691 -2.516 1 97.19 94 GLY A CA 1
ATOM 748 C C . GLY A 1 94 ? -5.191 -4.109 -3.043 1 97.19 94 GLY A C 1
ATOM 749 O O . GLY A 1 94 ? -4.188 -4.777 -3.305 1 97.19 94 GLY A O 1
ATOM 750 N N . GLU A 1 95 ? -6.422 -4.523 -3.061 1 96.75 95 GLU A N 1
ATOM 751 C CA . GLU A 1 95 ? -6.734 -5.883 -3.494 1 96.75 95 GLU A CA 1
ATOM 752 C C . GLU A 1 95 ? -6.91 -5.949 -5.008 1 96.75 95 GLU A C 1
ATOM 754 O O . GLU A 1 95 ? -7.605 -5.121 -5.598 1 96.75 95 GLU A O 1
ATOM 759 N N . TRP A 1 96 ? -6.277 -6.922 -5.598 1 98.06 96 TRP A N 1
ATOM 760 C CA . TRP A 1 96 ? -6.379 -7.168 -7.035 1 98.06 96 TRP A CA 1
ATOM 761 C C . TRP A 1 96 ? -7.004 -8.531 -7.309 1 98.06 96 TRP A C 1
ATOM 763 O O . TRP A 1 96 ? -6.812 -9.477 -6.535 1 98.06 96 TRP A O 1
ATOM 773 N N . LEU A 1 97 ? -7.68 -8.609 -8.383 1 97.69 97 LEU A N 1
ATOM 774 C CA . LEU A 1 97 ? -8.219 -9.859 -8.922 1 97.69 97 LEU A CA 1
ATOM 775 C C . LEU A 1 97 ? -8.156 -9.867 -10.445 1 97.69 97 LEU A C 1
ATOM 777 O O . LEU A 1 97 ? -8.758 -9.008 -11.102 1 97.69 97 LEU A O 1
ATOM 781 N N . HIS A 1 98 ? -7.34 -10.82 -10.984 1 98 98 HIS A N 1
ATOM 782 C CA . HIS A 1 98 ? -7.199 -10.977 -12.43 1 98 98 HIS A CA 1
ATOM 783 C C . HIS A 1 98 ? -6.812 -9.656 -13.086 1 98 98 HIS A C 1
ATOM 785 O O . HIS A 1 98 ? -7.457 -9.219 -14.047 1 98 98 HIS A O 1
ATOM 791 N N . ASP A 1 99 ? -5.84 -8.953 -12.586 1 98.62 99 ASP A N 1
ATOM 792 C CA . ASP A 1 99 ? -5.148 -7.789 -13.133 1 98.62 99 ASP A CA 1
ATOM 793 C C . ASP A 1 99 ? -5.949 -6.512 -12.883 1 98.62 99 ASP A C 1
ATOM 795 O O . ASP A 1 99 ? -5.605 -5.449 -13.406 1 98.62 99 ASP A O 1
ATOM 799 N N . LYS A 1 100 ? -7.027 -6.582 -12.047 1 98.5 100 LYS A N 1
ATOM 800 C CA . LYS A 1 100 ? -7.852 -5.41 -11.766 1 98.5 100 LYS A CA 1
ATOM 801 C C . LYS A 1 100 ? -8.023 -5.203 -10.266 1 98.5 100 LYS A C 1
ATOM 803 O O . LYS A 1 100 ? -8.156 -6.172 -9.516 1 98.5 100 LYS A O 1
ATOM 808 N N . LEU A 1 101 ? -8.102 -3.891 -9.859 1 98.38 101 LEU A N 1
ATOM 809 C CA . LEU A 1 101 ? -8.516 -3.645 -8.484 1 98.38 101 LEU A CA 1
ATOM 810 C C . LEU A 1 101 ? -9.906 -4.203 -8.227 1 98.38 101 LEU A C 1
ATOM 812 O O . LEU A 1 101 ? -10.836 -3.951 -8.992 1 98.38 101 LEU A O 1
ATOM 816 N N . ASP A 1 102 ? -10.109 -4.969 -7.23 1 98.56 102 ASP A N 1
ATOM 817 C CA . ASP A 1 102 ? -11.359 -5.621 -6.84 1 98.56 102 ASP A CA 1
ATOM 818 C C . ASP A 1 102 ? -11.391 -5.891 -5.336 1 98.56 102 ASP A C 1
ATOM 820 O O . ASP A 1 102 ? -10.703 -6.785 -4.844 1 98.56 102 ASP A O 1
ATOM 824 N N . GLY A 1 103 ? -12.242 -5.16 -4.613 1 96.62 103 GLY A N 1
ATOM 825 C CA . GLY A 1 103 ? -12.242 -5.074 -3.16 1 96.62 103 GLY A CA 1
ATOM 826 C C . GLY A 1 103 ? -11.906 -3.688 -2.643 1 96.62 103 GLY A C 1
ATOM 827 O O . GLY A 1 103 ? -12.406 -2.688 -3.168 1 96.62 103 GLY A O 1
ATOM 828 N N . GLN A 1 104 ? -11.156 -3.58 -1.58 1 96.56 104 GLN A N 1
ATOM 829 C CA . GLN A 1 104 ? -10.75 -2.289 -1.035 1 96.56 104 GLN A CA 1
ATOM 830 C C . GLN A 1 104 ? -9.43 -1.822 -1.646 1 96.56 104 GLN A C 1
ATOM 832 O O . GLN A 1 104 ? -8.531 -2.631 -1.889 1 96.56 104 GLN A O 1
ATOM 837 N N . GLY A 1 105 ? -9.352 -0.512 -1.879 1 97.69 105 GLY A N 1
ATOM 838 C CA . GLY A 1 105 ? -8.133 0.013 -2.477 1 97.69 105 GLY A CA 1
ATOM 839 C C . GLY A 1 105 ? -8.086 1.529 -2.5 1 97.69 105 GLY A C 1
ATOM 840 O O . GLY A 1 105 ? -9.047 2.191 -2.1 1 97.69 105 GLY A O 1
ATOM 841 N N . MET A 1 106 ? -6.977 1.992 -2.869 1 98.19 106 MET A N 1
ATOM 842 C CA . MET A 1 106 ? -6.695 3.42 -2.992 1 98.19 106 MET A CA 1
ATOM 843 C C . MET A 1 106 ? -6.055 3.732 -4.344 1 98.19 106 MET A C 1
ATOM 845 O O . MET A 1 106 ? -5.203 2.982 -4.82 1 98.19 106 MET A O 1
ATOM 849 N N . PHE A 1 107 ? -6.566 4.727 -4.992 1 98.44 107 PHE A N 1
ATOM 850 C CA . PHE A 1 107 ? -5.895 5.332 -6.133 1 98.44 107 PHE A CA 1
ATOM 851 C C . PHE A 1 107 ? -5.484 6.766 -5.824 1 98.44 107 PHE A C 1
ATOM 853 O O . PHE A 1 107 ? -6.332 7.613 -5.539 1 98.44 107 PHE A O 1
ATOM 860 N N . ARG A 1 108 ? -4.188 7.059 -5.949 1 97.12 108 ARG A N 1
ATOM 861 C CA . ARG A 1 108 ? -3.646 8.383 -5.66 1 97.12 108 ARG A CA 1
ATOM 862 C C . ARG A 1 108 ? -3.086 9.031 -6.922 1 97.12 108 ARG A C 1
ATOM 864 O O . ARG A 1 108 ? -2.309 8.414 -7.652 1 97.12 108 ARG A O 1
ATOM 871 N N . LEU A 1 109 ? -3.438 10.227 -7.098 1 96.56 109 LEU A N 1
ATOM 872 C CA . LEU A 1 109 ? -2.916 11.016 -8.211 1 96.56 109 LEU A CA 1
ATOM 873 C C . LEU A 1 109 ? -1.549 11.594 -7.871 1 96.56 109 LEU A C 1
ATOM 875 O O . LEU A 1 109 ? -1.153 11.625 -6.703 1 96.56 109 LEU A O 1
ATOM 879 N N . ALA A 1 110 ? -0.893 12.078 -8.891 1 93.62 110 ALA A N 1
ATOM 880 C CA . ALA A 1 110 ? 0.422 12.688 -8.711 1 93.62 110 ALA A CA 1
ATOM 881 C C . ALA A 1 110 ? 0.346 13.875 -7.754 1 93.62 110 ALA A C 1
ATOM 883 O O . ALA A 1 110 ? 1.298 14.148 -7.02 1 93.62 110 ALA A O 1
ATOM 884 N N . ASN A 1 111 ? -0.822 14.57 -7.766 1 89.44 111 ASN A N 1
ATOM 885 C CA . ASN A 1 111 ? -0.989 15.734 -6.902 1 89.44 111 ASN A CA 1
ATOM 886 C C . ASN A 1 111 ? -1.436 15.336 -5.5 1 89.44 111 ASN A C 1
ATOM 888 O O . ASN A 1 111 ? -1.812 16.188 -4.695 1 89.44 111 ASN A O 1
ATOM 892 N N . GLU A 1 112 ? -1.602 14.078 -5.285 1 89.88 112 GLU A N 1
ATOM 893 C CA . GLU A 1 112 ? -1.854 13.461 -3.988 1 89.88 112 GLU A CA 1
ATOM 894 C C . GLU A 1 112 ? -3.348 13.391 -3.689 1 89.88 112 GLU A C 1
ATOM 896 O O . GLU A 1 112 ? -3.762 12.781 -2.699 1 89.88 112 GLU A O 1
ATOM 901 N N . ASN A 1 113 ? -4.176 14.047 -4.512 1 93.81 113 ASN A N 1
ATOM 902 C CA . ASN A 1 113 ? -5.594 13.711 -4.406 1 93.81 113 ASN A CA 1
ATOM 903 C C . ASN A 1 113 ? -5.836 12.219 -4.594 1 93.81 113 ASN A C 1
ATOM 905 O O . ASN A 1 113 ? -5.152 11.57 -5.387 1 93.81 113 ASN A O 1
ATOM 909 N N . ARG A 1 114 ? -6.863 11.734 -3.896 1 95.25 114 ARG A N 1
ATOM 910 C CA . ARG A 1 114 ? -6.953 10.281 -3.984 1 95.25 114 ARG A CA 1
ATOM 911 C C . ARG A 1 114 ? -8.375 9.805 -3.697 1 95.25 114 ARG A C 1
ATOM 913 O O . ARG A 1 114 ? -9.133 10.484 -3.012 1 95.25 114 ARG A O 1
ATOM 920 N N . TYR A 1 115 ? -8.617 8.648 -4.305 1 97.94 115 TYR A N 1
ATOM 921 C CA . TYR A 1 115 ? -9.805 7.863 -3.969 1 97.94 115 TYR A CA 1
ATOM 922 C C . TYR A 1 115 ? -9.445 6.695 -3.061 1 97.94 115 TYR A C 1
ATOM 924 O O . TYR A 1 115 ? -8.477 5.98 -3.312 1 97.94 115 TYR A O 1
ATOM 932 N N . GLU A 1 116 ? -10.133 6.551 -1.988 1 97 116 GLU A N 1
ATOM 933 C CA . GLU A 1 116 ? -10.062 5.41 -1.077 1 97 116 GLU A CA 1
ATOM 934 C C . GLU A 1 116 ? -11.43 4.738 -0.936 1 97 116 GLU A C 1
ATOM 936 O O . GLU A 1 116 ? -12.406 5.383 -0.56 1 97 116 GLU A O 1
ATOM 941 N N . GLY A 1 117 ? -11.484 3.396 -1.279 1 97.44 117 GLY A N 1
ATOM 942 C CA . GLY A 1 117 ? -12.766 2.729 -1.108 1 97.44 117 GLY A CA 1
ATOM 943 C C . GLY A 1 117 ? -12.867 1.434 -1.891 1 97.44 117 GLY A C 1
ATOM 944 O O . GLY A 1 117 ? -11.867 0.741 -2.092 1 97.44 117 GLY A O 1
ATOM 945 N N . SER A 1 118 ? -14.125 1.121 -2.229 1 97.94 118 SER A N 1
ATOM 946 C CA . SER A 1 118 ? -14.4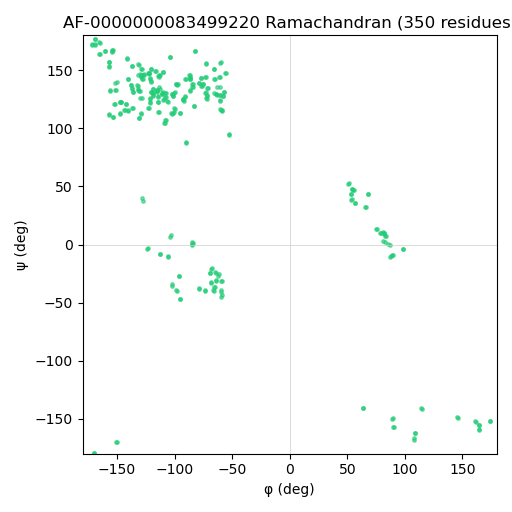3 -0.17 -2.836 1 97.94 118 SER A CA 1
ATOM 947 C C . SER A 1 118 ? -14.258 -0.122 -4.352 1 97.94 118 SER A C 1
ATOM 949 O O . SER A 1 118 ? -14.602 0.876 -4.988 1 97.94 118 SER A O 1
ATOM 951 N N . TRP A 1 119 ? -13.797 -1.172 -4.875 1 98.5 119 TRP A N 1
ATOM 952 C CA . TRP A 1 119 ? -13.578 -1.364 -6.309 1 98.5 119 TRP A CA 1
ATOM 953 C C . TRP A 1 119 ? -14.227 -2.66 -6.785 1 98.5 119 TRP A C 1
ATOM 955 O O . TRP A 1 119 ? -14.273 -3.646 -6.047 1 98.5 119 TRP A O 1
ATOM 965 N N . LYS A 1 120 ? -14.609 -2.648 -8 1 98.56 120 LYS A N 1
ATOM 966 C CA . LYS A 1 120 ? -15.086 -3.842 -8.695 1 98.56 120 LYS A CA 1
ATOM 967 C C . LYS A 1 120 ? -14.719 -3.797 -10.18 1 98.56 120 LYS A C 1
ATOM 969 O O . LYS A 1 120 ? -15.023 -2.82 -10.867 1 98.56 120 LYS A O 1
ATOM 974 N N . ASN A 1 121 ? -14.016 -4.809 -10.586 1 98.38 121 ASN A N 1
ATOM 975 C CA . ASN A 1 121 ? -13.625 -4.906 -11.992 1 98.38 121 ASN A CA 1
ATOM 976 C C . ASN A 1 121 ? -12.844 -3.678 -12.445 1 98.38 121 ASN A C 1
ATOM 978 O O . ASN A 1 121 ? -13.078 -3.15 -13.531 1 98.38 121 ASN A O 1
ATOM 982 N N . GLY A 1 122 ? -12.055 -3.148 -11.594 1 98.5 122 GLY A N 1
ATOM 983 C CA . GLY A 1 122 ? -11.18 -2.037 -11.922 1 98.5 122 GLY A CA 1
ATOM 984 C C . GLY A 1 122 ? -11.867 -0.689 -11.852 1 98.5 122 GLY A C 1
ATOM 985 O O . GLY A 1 122 ? -11.281 0.335 -12.211 1 98.5 122 GLY A O 1
ATOM 986 N N . MET A 1 123 ? -13.125 -0.688 -11.359 1 98.75 123 MET A N 1
ATOM 987 C CA . MET A 1 123 ? -13.875 0.562 -11.266 1 98.75 123 MET A CA 1
ATOM 988 C C . MET A 1 123 ? -14.266 0.847 -9.82 1 98.75 123 MET A C 1
ATOM 990 O O . MET A 1 123 ? -14.555 -0.077 -9.055 1 98.75 123 MET A O 1
ATOM 994 N N . LYS A 1 124 ? -14.391 2.162 -9.492 1 98.06 124 LYS A N 1
ATOM 995 C CA . LYS A 1 124 ? -14.984 2.533 -8.211 1 98.06 124 LYS A CA 1
ATOM 996 C C . LYS A 1 124 ? -16.406 2.021 -8.094 1 98.06 124 LYS A C 1
ATOM 998 O O . LYS A 1 124 ? -17.25 2.293 -8.961 1 98.06 124 LYS A O 1
ATOM 1003 N N . HIS A 1 125 ? -16.719 1.267 -7.102 1 98.62 125 HIS A N 1
ATOM 1004 C CA . HIS A 1 125 ? -18.031 0.644 -6.941 1 98.62 125 HIS A CA 1
ATOM 1005 C C . HIS A 1 125 ? -18.297 0.3 -5.48 1 98.62 125 HIS A C 1
ATOM 1007 O O . HIS A 1 125 ? -17.688 -0.622 -4.93 1 98.62 125 HIS A O 1
ATOM 1013 N N . GLY A 1 126 ? -19.328 1.054 -4.863 1 97.56 126 GLY A N 1
ATOM 1014 C CA . GLY A 1 126 ? -19.609 0.945 -3.439 1 97.56 126 GLY A CA 1
ATOM 1015 C C . GLY A 1 126 ? -19.172 2.17 -2.65 1 97.56 126 GLY A C 1
ATOM 1016 O O . GLY A 1 126 ? -18.938 3.232 -3.227 1 97.56 126 GLY A O 1
ATOM 1017 N N . PRO A 1 127 ? -19.156 2.07 -1.313 1 97 127 PRO A N 1
ATOM 1018 C CA . PRO A 1 127 ? -18.75 3.213 -0.489 1 97 127 PRO A CA 1
ATOM 1019 C C . PRO A 1 127 ? -17.297 3.605 -0.687 1 97 127 PRO A C 1
ATOM 1021 O O . PRO A 1 127 ? -16.438 2.738 -0.913 1 97 127 PRO A O 1
ATOM 1024 N N . GLY A 1 128 ? -17.047 4.902 -0.665 1 96.62 128 GLY A N 1
ATOM 1025 C CA . GLY A 1 128 ? -15.695 5.43 -0.732 1 96.62 128 GLY A CA 1
ATOM 1026 C C . GLY A 1 128 ? -15.625 6.918 -0.462 1 96.62 128 GLY A C 1
ATOM 1027 O O . GLY A 1 128 ? -16.625 7.547 -0.12 1 96.62 128 GLY A O 1
ATOM 1028 N N . LYS A 1 129 ? -14.422 7.441 -0.52 1 95.25 129 LYS A N 1
ATOM 1029 C CA . LYS A 1 129 ? -14.203 8.875 -0.358 1 95.25 129 LYS A CA 1
ATOM 1030 C C . LYS A 1 129 ? -13.141 9.383 -1.326 1 95.25 129 LYS A C 1
ATOM 1032 O O . LYS A 1 129 ? -12.164 8.68 -1.604 1 95.25 129 LYS A O 1
ATOM 1037 N N . PHE A 1 130 ? -13.391 10.492 -1.763 1 96 130 PHE A N 1
ATOM 1038 C CA . PHE A 1 130 ? -12.367 11.219 -2.506 1 96 130 PHE A CA 1
ATOM 1039 C C . PHE A 1 130 ? -11.797 12.352 -1.663 1 96 130 PHE A C 1
ATOM 1041 O O . PHE A 1 130 ? -12.531 13.227 -1.196 1 96 130 PHE A O 1
ATOM 1048 N N . VAL A 1 131 ? -10.477 12.305 -1.496 1 93.38 131 VAL A N 1
ATOM 1049 C CA . VAL A 1 131 ? -9.781 13.297 -0.688 1 93.38 131 VAL A CA 1
ATOM 1050 C C . VAL A 1 131 ? -9.117 14.328 -1.598 1 93.38 131 VAL A C 1
ATOM 1052 O O . VAL A 1 131 ? -8.203 14.008 -2.355 1 93.38 131 VAL A O 1
ATOM 1055 N N . TYR A 1 132 ? -9.625 15.523 -1.509 1 92.25 132 TYR A N 1
ATOM 1056 C CA . TYR A 1 132 ? -8.992 16.656 -2.17 1 92.25 132 TYR A CA 1
ATOM 1057 C C . TYR A 1 132 ? -7.98 17.328 -1.252 1 92.25 132 TYR A C 1
ATOM 1059 O O . TYR A 1 132 ? -8.289 18.328 -0.601 1 92.25 132 TYR A O 1
ATOM 1067 N N . LEU A 1 133 ? -6.852 16.875 -1.286 1 86.12 133 LEU A N 1
ATOM 1068 C CA . LEU A 1 133 ? -5.848 17.391 -0.363 1 86.12 133 LEU A CA 1
ATOM 1069 C C . LEU A 1 133 ? -5.527 18.844 -0.667 1 86.12 133 LEU A C 1
ATOM 1071 O O . LEU A 1 133 ? -5.301 19.641 0.249 1 86.12 133 LEU A O 1
ATOM 1075 N N . ASP A 1 134 ? -5.516 19.203 -1.876 1 84.62 134 ASP A N 1
ATOM 1076 C CA . ASP A 1 134 ? -5.145 20.547 -2.293 1 84.62 134 ASP A CA 1
ATOM 1077 C C . ASP A 1 134 ? -6.203 21.562 -1.866 1 84.62 134 ASP A C 1
ATOM 1079 O O . ASP A 1 134 ? -5.895 22.734 -1.649 1 84.62 134 ASP A O 1
ATOM 1083 N N . LYS A 1 135 ? -7.426 21.078 -1.686 1 87.19 135 LYS A N 1
ATOM 1084 C CA . LYS A 1 135 ? -8.516 22 -1.341 1 87.19 135 LYS A CA 1
ATOM 1085 C C . LYS A 1 135 ? -8.906 21.859 0.126 1 87.19 135 LYS A C 1
ATOM 1087 O O . LYS A 1 135 ? -9.672 22.656 0.65 1 87.19 135 LYS A O 1
ATOM 1092 N N . GLY A 1 136 ? -8.367 20.844 0.721 1 85.69 136 GLY A N 1
ATOM 1093 C CA . GLY A 1 136 ? -8.773 20.594 2.096 1 85.69 136 GLY A CA 1
ATOM 1094 C C . GLY A 1 136 ? -10.219 20.156 2.219 1 85.69 136 GLY A C 1
ATOM 1095 O O . GLY A 1 136 ? -10.945 20.625 3.096 1 85.69 136 GLY A O 1
ATOM 1096 N N . GLN A 1 137 ? -10.594 19.25 1.312 1 88.81 137 GLN A N 1
ATOM 1097 C CA . GLN A 1 137 ? -11.977 18.797 1.279 1 88.81 137 GLN A CA 1
ATOM 1098 C C . GLN A 1 137 ? -12.062 17.297 1.085 1 88.81 137 GLN A C 1
ATOM 1100 O O . GLN A 1 137 ? -11.102 16.672 0.627 1 88.81 137 GLN A O 1
ATOM 1105 N N . LEU A 1 138 ? -13.141 16.781 1.579 1 91.25 138 LEU A N 1
ATOM 1106 C CA . LEU A 1 138 ? -13.445 15.352 1.523 1 91.25 138 LEU A CA 1
ATOM 1107 C C . LEU A 1 138 ? -14.844 15.117 0.958 1 91.25 138 LEU A C 1
ATOM 1109 O O . LEU A 1 138 ? -15.805 15.766 1.369 1 91.25 138 LEU A O 1
ATOM 1113 N N . TYR A 1 139 ? -14.891 14.297 -0.063 1 93.56 139 TYR A N 1
ATOM 1114 C CA . TYR A 1 139 ? -16.156 13.867 -0.626 1 93.56 139 TYR A CA 1
ATOM 1115 C C . TYR A 1 139 ? -16.438 12.398 -0.308 1 93.56 139 TYR A C 1
ATOM 1117 O O . TYR A 1 139 ? -15.781 11.508 -0.86 1 93.56 139 TYR A O 1
ATOM 1125 N N . GLU A 1 140 ? -17.328 12.141 0.623 1 94.25 140 GLU A N 1
ATOM 1126 C CA . GLU A 1 140 ? -17.766 10.789 0.95 1 94.25 140 GLU A CA 1
ATOM 1127 C C . GLU A 1 140 ? -19.016 10.398 0.146 1 94.25 140 GLU A C 1
ATOM 1129 O O . GLU A 1 140 ? -20.016 11.125 0.15 1 94.25 140 GLU A O 1
ATOM 1134 N N . ALA A 1 141 ? -18.953 9.227 -0.607 1 96 141 ALA A N 1
ATOM 1135 C CA . ALA A 1 141 ? -20.047 8.898 -1.521 1 96 141 ALA A CA 1
ATOM 1136 C C . ALA A 1 141 ? -20.141 7.391 -1.746 1 96 141 ALA A C 1
ATOM 1138 O O . ALA A 1 141 ? -19.281 6.633 -1.289 1 96 141 ALA A O 1
ATOM 1139 N N . VAL A 1 142 ? -21.266 6.965 -2.346 1 96.94 142 VAL A N 1
ATOM 1140 C CA . VAL A 1 142 ? -21.406 5.637 -2.93 1 96.94 142 VAL A CA 1
ATOM 1141 C C . VAL A 1 142 ? -21.219 5.715 -4.445 1 96.94 142 VAL A C 1
ATOM 1143 O O . VAL A 1 142 ? -21.859 6.539 -5.109 1 96.94 142 VAL A O 1
ATOM 1146 N N . TRP A 1 143 ? -20.422 4.895 -5.012 1 97.62 143 TRP A N 1
ATOM 1147 C CA . TRP A 1 143 ? -20.109 4.918 -6.438 1 97.62 143 TRP A CA 1
ATOM 1148 C C . TRP A 1 143 ? -20.703 3.715 -7.152 1 97.62 143 TRP A C 1
ATOM 1150 O O . TRP A 1 143 ? -20.766 2.615 -6.598 1 97.62 143 TRP A O 1
ATOM 1160 N N . VAL A 1 144 ? -21.031 3.961 -8.359 1 97.69 144 VAL A N 1
ATOM 1161 C CA . VAL A 1 144 ? -21.422 2.912 -9.297 1 97.69 144 VAL A CA 1
ATOM 1162 C C . VAL A 1 144 ? -20.656 3.078 -10.609 1 97.69 144 VAL A C 1
ATOM 1164 O O . VAL A 1 144 ? -20.875 4.043 -11.344 1 97.69 144 VAL A O 1
ATOM 1167 N N . GLU A 1 145 ? -19.75 2.201 -10.852 1 97.31 145 GLU A N 1
ATOM 1168 C CA . GLU A 1 145 ? -18.969 2.219 -12.078 1 97.31 145 GLU A CA 1
ATOM 1169 C C . GLU A 1 145 ? -18.359 3.596 -12.32 1 97.31 145 GLU A C 1
ATOM 1171 O O . GLU A 1 145 ? -18.547 4.184 -13.391 1 97.31 145 GLU A O 1
ATOM 1176 N N . ASN A 1 146 ? -17.688 4.141 -11.414 1 97.69 146 ASN A N 1
ATOM 1177 C CA . ASN A 1 146 ? -16.875 5.352 -11.453 1 97.69 146 ASN A CA 1
ATOM 1178 C C . ASN A 1 146 ? -17.734 6.605 -11.312 1 97.69 146 ASN A C 1
ATOM 1180 O O . ASN A 1 146 ? -17.203 7.719 -11.273 1 97.69 146 ASN A O 1
ATOM 1184 N N . ILE A 1 147 ? -19.047 6.406 -11.109 1 95.94 147 ILE A N 1
ATOM 1185 C CA . ILE A 1 147 ? -19.922 7.559 -10.961 1 95.94 147 ILE A CA 1
ATOM 1186 C C . ILE A 1 147 ? -20.422 7.652 -9.523 1 95.94 147 ILE A C 1
ATOM 1188 O O . ILE A 1 147 ? -21 6.703 -8.992 1 95.94 147 ILE A O 1
ATOM 1192 N N . ALA A 1 148 ? -20.234 8.742 -8.859 1 94.5 148 ALA A N 1
ATOM 1193 C CA . ALA A 1 148 ? -20.781 8.961 -7.523 1 94.5 148 ALA A CA 1
ATOM 1194 C C . ALA A 1 148 ? -22.297 9.164 -7.57 1 94.5 148 ALA A C 1
ATOM 1196 O O . ALA A 1 148 ? -22.781 10.062 -8.266 1 94.5 148 ALA A O 1
ATOM 1197 N N . LYS A 1 149 ? -23.031 8.414 -6.844 1 93.31 149 LYS A N 1
ATOM 1198 C CA . LYS A 1 149 ? -24.484 8.477 -6.891 1 93.31 149 LYS A CA 1
ATOM 1199 C C . LYS A 1 149 ? -25.031 9.344 -5.758 1 93.31 149 LYS A C 1
ATOM 1201 O O . LYS A 1 149 ? -26.016 10.062 -5.938 1 93.31 149 LYS A O 1
ATOM 1206 N N . CYS A 1 150 ? -24.484 9.25 -4.625 1 90.44 150 CYS A N 1
ATOM 1207 C CA . CYS A 1 150 ? -24.859 10.031 -3.447 1 90.44 150 CYS A CA 1
ATOM 1208 C C . CYS A 1 150 ? -23.656 10.234 -2.525 1 90.44 150 CYS A C 1
ATOM 1210 O O . CYS A 1 150 ? -22.859 9.32 -2.34 1 90.44 150 CYS A O 1
ATOM 1212 N N . GLY A 1 151 ? -23.578 11.617 -2.139 1 92.75 151 GLY A N 1
ATOM 1213 C CA . GLY A 1 151 ? -22.422 11.867 -1.275 1 92.75 151 GLY A CA 1
ATOM 1214 C C . GLY A 1 151 ? -22.5 13.203 -0.563 1 92.75 151 GLY A C 1
ATOM 1215 O O . GLY A 1 151 ? -23.5 13.922 -0.675 1 92.75 151 GLY A O 1
ATOM 1216 N N . LYS A 1 152 ? -21.578 13.383 0.285 1 91.25 152 LYS A N 1
ATOM 1217 C CA . LYS A 1 152 ? -21.469 14.602 1.089 1 91.25 152 LYS A CA 1
ATOM 1218 C C . LYS A 1 152 ? -20.047 15.148 1.051 1 91.25 152 LYS A C 1
ATOM 1220 O O . LYS A 1 152 ? -19.078 14.391 1.19 1 91.25 152 LYS A O 1
ATOM 1225 N N . MET A 1 153 ? -19.938 16.469 0.888 1 90.19 153 MET A N 1
ATOM 1226 C CA . MET A 1 153 ? -18.656 17.172 0.943 1 90.19 153 MET A CA 1
ATOM 1227 C C . MET A 1 153 ? -18.438 17.766 2.328 1 90.19 153 MET A C 1
ATOM 1229 O O . MET A 1 153 ? -19.344 18.328 2.93 1 90.19 153 MET A O 1
ATOM 1233 N N . SER A 1 154 ? -17.25 17.672 2.855 1 88.12 154 SER A N 1
ATOM 1234 C CA . SER A 1 154 ? -16.891 18.328 4.113 1 88.12 154 SER A CA 1
ATOM 1235 C C . SER A 1 154 ? -15.469 18.875 4.059 1 88.12 154 SER A C 1
ATOM 1237 O O . SER A 1 154 ? -14.68 18.484 3.193 1 88.12 154 SER A O 1
ATOM 1239 N N . ASP A 1 155 ? -15.266 19.781 4.941 1 84.94 155 ASP A N 1
ATOM 1240 C CA . ASP A 1 155 ? -13.898 20.281 5.082 1 84.94 155 ASP A CA 1
ATOM 1241 C C . ASP A 1 155 ? -13.016 19.266 5.809 1 84.94 155 ASP A C 1
ATOM 1243 O O . ASP A 1 155 ? -13.477 18.578 6.719 1 84.94 155 ASP A O 1
ATOM 1247 N N . PHE A 1 156 ? -11.844 19.172 5.27 1 81.12 156 PHE A N 1
ATOM 1248 C CA . PHE A 1 156 ? -10.852 18.266 5.836 1 81.12 156 PHE A CA 1
ATOM 1249 C C . PHE A 1 156 ? -9.445 18.812 5.648 1 81.12 156 PHE A C 1
ATOM 1251 O O . PHE A 1 156 ? -8.961 18.922 4.52 1 81.12 156 PHE A O 1
ATOM 1258 N N . GLY A 1 157 ? -8.797 19.172 6.805 1 76.62 157 GLY A N 1
ATOM 1259 C CA . GLY A 1 157 ? -7.441 19.703 6.711 1 76.62 157 GLY A CA 1
ATOM 1260 C C . GLY A 1 157 ? -7.367 21.031 6 1 76.62 157 GLY A C 1
ATOM 1261 O O . GLY A 1 157 ? -6.41 21.297 5.27 1 76.62 157 GLY A O 1
ATOM 1262 N N . ARG A 1 158 ? -8.32 21.812 6.105 1 76.75 158 ARG A N 1
ATOM 1263 C CA . ARG A 1 158 ? -8.438 23.078 5.379 1 76.75 158 ARG A CA 1
ATOM 1264 C C . ARG A 1 158 ? -7.27 24 5.703 1 76.75 158 ARG A C 1
ATOM 1266 O O . ARG A 1 158 ? -6.773 24.719 4.824 1 76.75 158 ARG A O 1
ATOM 1273 N N . GLU A 1 159 ? -6.934 24.031 6.809 1 73.44 159 GLU A N 1
ATOM 1274 C CA . GLU A 1 159 ? -5.895 24.969 7.238 1 73.44 159 GLU A CA 1
ATOM 1275 C C . GLU A 1 159 ? -4.578 24.703 6.523 1 73.44 159 GLU A C 1
ATOM 1277 O O . GLU A 1 159 ? -3.793 25.609 6.281 1 73.44 159 GLU A O 1
ATOM 1282 N N . GLY A 1 160 ? -4.332 23.484 6.059 1 68.69 160 GLY A N 1
ATOM 1283 C CA . GLY A 1 160 ? -3.086 23.125 5.395 1 68.69 160 GLY A CA 1
ATOM 1284 C C . GLY A 1 160 ? -3.227 23.016 3.891 1 68.69 160 GLY A C 1
ATOM 1285 O O . GLY A 1 160 ? -2.24 22.781 3.188 1 68.69 160 GLY A O 1
ATOM 1286 N N . ALA A 1 161 ? -4.375 23.375 3.414 1 79.19 161 ALA A N 1
ATOM 1287 C CA . ALA A 1 161 ? -4.613 23.188 1.985 1 79.19 161 ALA A CA 1
ATOM 1288 C C . ALA A 1 161 ? -4.211 24.422 1.197 1 79.19 161 ALA A C 1
ATOM 1290 O O . ALA A 1 161 ? -4.668 25.531 1.494 1 79.19 161 ALA A O 1
ATOM 1291 N N . PRO A 1 162 ? -3.389 24.203 0.213 1 75.38 162 PRO A N 1
ATOM 1292 C CA . PRO A 1 162 ? -2.893 25.375 -0.527 1 75.38 162 PRO A CA 1
ATOM 1293 C C . PRO A 1 162 ? -4.004 26.125 -1.254 1 75.38 162 PRO A C 1
ATOM 1295 O O . PRO A 1 162 ? -3.873 27.328 -1.51 1 75.38 162 PRO A O 1
ATOM 1298 N N . ALA A 1 163 ? -5.09 25.469 -1.567 1 83.56 163 ALA A N 1
ATOM 1299 C CA . ALA A 1 163 ? -6.152 26.109 -2.334 1 83.56 163 ALA A CA 1
ATOM 1300 C C . ALA A 1 163 ? -7.5 25.969 -1.627 1 83.56 163 ALA A C 1
ATOM 1302 O O . ALA A 1 163 ? -8.523 25.734 -2.271 1 83.56 163 ALA A O 1
ATOM 1303 N N . ALA A 1 164 ? -7.449 26.062 -0.365 1 79.31 164 ALA A N 1
ATOM 1304 C CA . ALA A 1 164 ? -8.695 25.953 0.393 1 79.31 164 ALA A CA 1
ATOM 1305 C C . ALA A 1 164 ? -9.68 27.047 0.01 1 79.31 164 ALA A C 1
ATOM 1307 O O . ALA A 1 164 ? -9.289 28.203 -0.15 1 79.31 164 ALA A O 1
ATOM 1308 N N . PRO A 1 165 ? -10.938 26.703 -0.172 1 76.06 165 PRO A N 1
ATOM 1309 C CA . PRO A 1 165 ? -11.914 27.75 -0.415 1 76.06 165 PRO A CA 1
ATOM 1310 C C . PRO A 1 165 ? -12.008 28.75 0.738 1 76.06 165 PRO A C 1
ATOM 1312 O O . PRO A 1 165 ? -11.672 28.422 1.877 1 76.06 165 PRO A O 1
ATOM 1315 N N . VAL A 1 166 ? -12.445 29.938 0.503 1 77.31 166 VAL A N 1
ATOM 1316 C CA . VAL A 1 166 ? -12.5 31.047 1.45 1 77.31 166 VAL A CA 1
ATOM 1317 C C . VAL A 1 166 ? -13.484 30.719 2.57 1 77.31 166 VAL A C 1
ATOM 1319 O O . VAL A 1 166 ? -13.195 30.938 3.748 1 77.31 166 VAL A O 1
ATOM 1322 N N . TYR A 1 167 ? -14.602 30.109 2.189 1 80 167 TYR A N 1
ATOM 1323 C CA . TYR A 1 167 ? -15.594 29.797 3.215 1 80 167 TYR A CA 1
ATOM 1324 C C . TYR A 1 167 ? -15.742 28.297 3.389 1 80 167 TYR A C 1
ATOM 1326 O O . TYR A 1 167 ? -15.625 27.531 2.422 1 80 167 TYR A O 1
ATOM 1334 N N . PRO A 1 168 ? -15.977 27.922 4.676 1 75.38 168 PRO A N 1
ATOM 1335 C CA . PRO A 1 168 ? -16.234 26.484 4.895 1 75.38 168 PRO A CA 1
ATOM 1336 C C . PRO A 1 168 ? -17.469 26 4.145 1 75.38 168 PRO A C 1
ATOM 1338 O O . PRO A 1 168 ? -18.406 26.766 3.918 1 75.38 168 PRO A O 1
ATOM 1341 N N . ILE A 1 169 ? -17.359 24.812 3.691 1 73.44 169 ILE A N 1
ATOM 1342 C CA . ILE A 1 169 ? -18.5 24.234 2.982 1 73.44 169 ILE A CA 1
ATOM 1343 C C . ILE A 1 169 ? -19.609 23.891 3.977 1 73.44 169 ILE A C 1
ATOM 1345 O O . ILE A 1 169 ? -19.344 23.266 5.012 1 73.44 169 ILE A O 1
ATOM 1349 N N . PRO A 1 170 ? -20.828 24.328 3.635 1 74.38 170 PRO A N 1
ATOM 1350 C CA . PRO A 1 170 ? -21.906 23.797 4.457 1 74.38 170 PRO A CA 1
ATOM 1351 C C . PRO A 1 170 ? -22.094 22.297 4.301 1 74.38 170 PRO A C 1
ATOM 1353 O O . PRO A 1 170 ? -21.797 21.734 3.24 1 74.38 170 PRO A O 1
ATOM 1356 N N . LYS A 1 171 ? -22.156 21.609 5.391 1 67.25 171 LYS A N 1
ATOM 1357 C CA . LYS A 1 171 ? -22.375 20.172 5.312 1 67.25 171 LYS A CA 1
ATOM 1358 C C . LYS A 1 171 ? -23.609 19.844 4.465 1 67.25 171 LYS A C 1
ATOM 1360 O O . LYS A 1 171 ? -24.734 20.094 4.879 1 67.25 171 LYS A O 1
ATOM 1365 N N . VAL A 1 172 ? -23.438 19.547 3.045 1 69.06 172 VAL A N 1
ATOM 1366 C CA . VAL A 1 172 ? -24.578 19.25 2.18 1 69.06 172 VAL A CA 1
ATOM 1367 C C . VAL A 1 172 ? -24.438 17.844 1.605 1 69.06 172 VAL A C 1
ATOM 1369 O O . VAL A 1 172 ? -23.328 17.391 1.312 1 69.06 172 VAL A O 1
ATOM 1372 N N . TRP A 1 173 ? -25.578 17.047 1.646 1 67.75 173 TRP A N 1
ATOM 1373 C CA . TRP A 1 173 ? -25.672 15.75 0.983 1 67.75 173 TRP A CA 1
ATOM 1374 C C . TRP A 1 173 ? -26.031 15.922 -0.489 1 67.75 173 TRP A C 1
ATOM 1376 O O . TRP A 1 173 ? -26.906 16.719 -0.832 1 67.75 173 TRP A O 1
ATOM 1386 N N . THR A 1 174 ? -25.188 15.484 -1.44 1 67.94 174 THR A N 1
ATOM 1387 C CA . THR A 1 174 ? -25.531 15.484 -2.859 1 67.94 174 THR A CA 1
ATOM 1388 C C . THR A 1 174 ? -25.953 14.086 -3.316 1 67.94 174 THR A C 1
ATOM 1390 O O . THR A 1 174 ? -25.297 13.094 -2.973 1 67.94 174 THR A O 1
ATOM 1393 N N . VAL A 1 175 ? -27.172 13.875 -3.766 1 61.69 175 VAL A N 1
ATOM 1394 C CA . VAL A 1 175 ? -27.641 12.609 -4.344 1 61.69 175 VAL A CA 1
ATOM 1395 C C . VAL A 1 175 ? -27.688 12.727 -5.863 1 61.69 175 VAL A C 1
ATOM 1397 O O . VAL A 1 175 ? -28.219 13.703 -6.402 1 61.69 175 VAL A O 1
ATOM 1400 N N . PHE A 1 176 ? -26.859 12.023 -6.57 1 54.59 176 PHE A N 1
ATOM 1401 C CA . PHE A 1 176 ? -26.938 12.047 -8.031 1 54.59 176 PHE A CA 1
ATOM 1402 C C . PHE A 1 176 ? -27.766 10.891 -8.555 1 54.59 176 PHE A C 1
ATOM 1404 O O . PHE A 1 176 ? -27.625 9.758 -8.094 1 54.59 176 PHE A O 1
ATOM 1411 N N . SER A 1 177 ? -28.906 11.141 -9.133 1 53.66 177 SER A N 1
ATOM 1412 C CA . SER A 1 177 ? -29.766 10.156 -9.781 1 53.66 177 SER A CA 1
ATOM 1413 C C . SER A 1 177 ? -29.156 9.664 -11.086 1 53.66 177 SER A C 1
ATOM 1415 O O . SER A 1 177 ? -28.422 10.391 -11.75 1 53.66 177 SER A O 1
ATOM 1417 N N . MET B 1 1 ? 6.988 37.844 11.039 1 67.38 1 MET B N 1
ATOM 1418 C CA . MET B 1 1 ? 6.688 36.438 11.195 1 67.38 1 MET B CA 1
ATOM 1419 C C . MET B 1 1 ? 7.242 35.625 10.023 1 67.38 1 MET B C 1
ATOM 1421 O O . MET B 1 1 ? 7.18 36.062 8.875 1 67.38 1 MET B O 1
ATOM 1425 N N . LEU B 1 2 ? 7.977 34.5 10.289 1 74.38 2 LEU B N 1
ATOM 1426 C CA . LEU B 1 2 ? 8.664 33.75 9.25 1 74.38 2 LEU B CA 1
ATOM 1427 C C . LEU B 1 2 ? 7.68 33.25 8.195 1 74.38 2 LEU B C 1
ATOM 1429 O O . LEU B 1 2 ? 6.605 32.75 8.539 1 74.38 2 LEU B O 1
ATOM 1433 N N . ALA B 1 3 ? 7.684 33.625 6.918 1 87.38 3 ALA B N 1
ATOM 1434 C CA . ALA B 1 3 ? 6.871 33.188 5.785 1 87.38 3 ALA B CA 1
ATOM 1435 C C . ALA B 1 3 ? 7.742 32.875 4.574 1 87.38 3 ALA B C 1
ATOM 1437 O O . ALA B 1 3 ? 8.789 33.5 4.371 1 87.38 3 ALA B O 1
ATOM 1438 N N . GLY B 1 4 ? 7.285 31.891 3.834 1 91.19 4 GLY B N 1
ATOM 1439 C CA . GLY B 1 4 ? 8.086 31.438 2.705 1 91.19 4 GLY B CA 1
ATOM 1440 C C . GLY B 1 4 ? 9.062 30.344 3.068 1 91.19 4 GLY B C 1
ATOM 1441 O O . GLY B 1 4 ? 8.742 29.469 3.869 1 91.19 4 GLY B O 1
ATOM 1442 N N . LYS B 1 5 ? 10.195 30.203 2.469 1 94.81 5 LYS B N 1
ATOM 1443 C CA . LYS B 1 5 ? 11.203 29.188 2.754 1 94.81 5 LYS B CA 1
ATOM 1444 C C . LYS B 1 5 ? 12.117 29.625 3.889 1 94.81 5 LYS B C 1
ATOM 1446 O O . LYS B 1 5 ? 12.492 30.812 3.977 1 94.81 5 LYS B O 1
ATOM 1451 N N . GLY B 1 6 ? 12.43 28.766 4.828 1 95.94 6 GLY B N 1
ATOM 1452 C CA . GLY B 1 6 ? 13.328 29.125 5.914 1 95.94 6 GLY B CA 1
ATOM 1453 C C . GLY B 1 6 ? 13.836 27.906 6.684 1 95.94 6 GLY B C 1
ATOM 1454 O O . GLY B 1 6 ? 13.32 26.797 6.512 1 95.94 6 GLY B O 1
ATOM 1455 N N . THR B 1 7 ? 14.867 28.109 7.445 1 96.5 7 THR B N 1
ATOM 1456 C CA . THR B 1 7 ? 15.5 27.078 8.258 1 96.5 7 THR B CA 1
ATOM 1457 C C . THR B 1 7 ? 15.43 27.438 9.742 1 96.5 7 THR B C 1
ATOM 1459 O O . THR B 1 7 ? 15.664 28.594 10.109 1 96.5 7 THR B O 1
ATOM 1462 N N . GLN B 1 8 ? 15 26.562 10.562 1 96.88 8 GLN B N 1
ATOM 1463 C CA . GLN B 1 8 ? 15.047 26.688 12.016 1 96.88 8 GLN B CA 1
ATOM 1464 C C . GLN B 1 8 ? 16 25.656 12.625 1 96.88 8 GLN B C 1
ATOM 1466 O O . GLN B 1 8 ? 15.984 24.484 12.234 1 96.88 8 GLN B O 1
ATOM 1471 N N . VAL B 1 9 ? 16.812 26.078 13.539 1 96.06 9 VAL B N 1
ATOM 1472 C CA . VAL B 1 9 ? 17.734 25.219 14.266 1 96.06 9 VAL B CA 1
ATOM 1473 C C . VAL B 1 9 ? 17.406 25.25 15.75 1 96.06 9 VAL B C 1
ATOM 1475 O O . VAL B 1 9 ? 17.234 26.312 16.344 1 96.06 9 VAL B O 1
ATOM 1478 N N . TRP B 1 10 ? 17.25 24.172 16.375 1 96.56 10 TRP B N 1
ATOM 1479 C CA . TRP B 1 10 ? 17.078 24.062 17.828 1 96.56 10 TRP B CA 1
ATOM 1480 C C . TRP B 1 10 ? 18.406 23.844 18.531 1 96.56 10 TRP B C 1
ATOM 1482 O O . TRP B 1 10 ? 19.094 22.844 18.281 1 96.56 10 TRP B O 1
ATOM 1492 N N . LYS B 1 11 ? 18.703 24.656 19.422 1 93.75 11 LYS B N 1
ATOM 1493 C CA . LYS B 1 11 ? 20 24.625 20.094 1 93.75 11 LYS B CA 1
ATOM 1494 C C . LYS B 1 11 ? 20.094 23.453 21.062 1 93.75 11 LYS B C 1
ATOM 1496 O O . LYS B 1 11 ? 21.172 22.875 21.25 1 93.75 11 LYS B O 1
ATOM 1501 N N . LYS B 1 12 ? 19.047 23.188 21.719 1 94.06 12 LYS B N 1
ATOM 1502 C CA . LYS B 1 12 ? 19.047 22.188 22.781 1 94.06 12 LYS B CA 1
ATOM 1503 C C . LYS B 1 12 ? 19.453 20.812 22.25 1 94.06 12 LYS B C 1
ATOM 1505 O O . LYS B 1 12 ? 20.297 20.141 22.844 1 94.06 12 LYS B O 1
ATOM 1510 N N . ASN B 1 13 ? 18.953 20.359 21.141 1 93.19 13 ASN B N 1
ATOM 1511 C CA . ASN B 1 13 ? 19.25 19.016 20.656 1 93.19 13 ASN B CA 1
ATOM 1512 C C . ASN B 1 13 ? 19.859 19.047 19.25 1 93.19 13 ASN B C 1
ATOM 1514 O O . ASN B 1 13 ? 20.172 18 18.688 1 93.19 13 ASN B O 1
ATOM 1518 N N . GLY B 1 14 ? 19.953 20.297 18.703 1 95.56 14 GLY B N 1
ATOM 1519 C CA . GLY B 1 14 ? 20.609 20.453 17.422 1 95.56 14 GLY B CA 1
ATOM 1520 C C . GLY B 1 14 ? 19.719 20.109 16.25 1 95.56 14 GLY B C 1
ATOM 1521 O O . GLY B 1 14 ? 20.172 20.078 15.094 1 95.56 14 GLY B O 1
ATOM 1522 N N . ALA B 1 15 ? 18.438 19.922 16.438 1 97.12 15 ALA B N 1
ATOM 1523 C CA . ALA B 1 15 ? 17.5 19.594 15.359 1 97.12 15 ALA B CA 1
ATOM 1524 C C . ALA B 1 15 ? 17.375 20.734 14.367 1 97.12 15 ALA B C 1
ATOM 1526 O O . ALA B 1 15 ? 17.578 21.906 14.727 1 97.12 15 ALA B O 1
ATOM 1527 N N . ILE B 1 16 ? 17.062 20.359 13.094 1 98.06 16 ILE B N 1
ATOM 1528 C CA . ILE B 1 16 ? 16.906 21.359 12.039 1 98.06 16 ILE B CA 1
ATOM 1529 C C . ILE B 1 16 ? 15.625 21.109 11.266 1 98.06 16 ILE B C 1
ATOM 1531 O O . ILE B 1 16 ? 15.297 19.953 10.953 1 98.06 16 ILE B O 1
ATOM 1535 N N . TYR B 1 17 ? 14.883 22.156 11.07 1 98.25 17 TYR B N 1
ATOM 1536 C CA . TYR B 1 17 ? 13.789 22.156 10.109 1 98.25 17 TYR B CA 1
ATOM 1537 C C . TYR B 1 17 ? 14.125 23.031 8.906 1 98.25 17 TYR B C 1
ATOM 1539 O O . TYR B 1 17 ? 14.578 24.172 9.07 1 98.25 17 TYR B O 1
ATOM 1547 N N . ASP B 1 18 ? 13.945 22.531 7.648 1 98 18 ASP B N 1
ATOM 1548 C CA . ASP B 1 18 ? 14.117 23.266 6.398 1 98 18 ASP B CA 1
ATOM 1549 C C . ASP B 1 18 ? 12.906 23.109 5.492 1 98 18 ASP B C 1
ATOM 1551 O O . ASP B 1 18 ? 12.594 22 5.055 1 98 18 ASP B O 1
ATOM 1555 N N . GLY B 1 19 ? 12.227 24.234 5.328 1 97.75 19 GLY B N 1
ATOM 1556 C CA . GLY B 1 19 ? 11.039 24.125 4.5 1 97.75 19 GLY B CA 1
ATOM 1557 C C . GLY B 1 19 ? 10.211 25.391 4.461 1 97.75 19 GLY B C 1
ATOM 1558 O O . GLY B 1 19 ? 10.75 26.5 4.602 1 97.75 19 GLY B O 1
ATOM 1559 N N . ASP B 1 20 ? 8.914 25.25 4.25 1 95.5 20 ASP B N 1
ATOM 1560 C CA . ASP B 1 20 ? 7.984 26.359 4.098 1 95.5 20 ASP B CA 1
ATOM 1561 C C . ASP B 1 20 ? 7.469 26.844 5.453 1 95.5 20 ASP B C 1
ATOM 1563 O O . ASP B 1 20 ? 7.312 26.047 6.379 1 95.5 20 ASP B O 1
ATOM 1567 N N . TRP B 1 21 ? 7.246 28.125 5.555 1 95.06 21 TRP B N 1
ATOM 1568 C CA . TRP B 1 21 ? 6.688 28.766 6.738 1 95.06 21 TRP B CA 1
ATOM 1569 C C . TRP B 1 21 ? 5.465 29.609 6.371 1 95.06 21 TRP B C 1
ATOM 1571 O O . TRP B 1 21 ? 5.41 30.203 5.293 1 95.06 21 TRP B O 1
ATOM 1581 N N . LYS B 1 22 ? 4.578 29.641 7.262 1 92.12 22 LYS B N 1
ATOM 1582 C CA . LYS B 1 22 ? 3.42 30.531 7.191 1 92.12 22 LYS B CA 1
ATOM 1583 C C . LYS B 1 22 ? 3.061 31.078 8.57 1 92.12 22 LYS B C 1
ATOM 1585 O O . LYS B 1 22 ? 2.834 30.312 9.508 1 92.12 22 LYS B O 1
ATOM 1590 N N . CYS B 1 23 ? 3.072 32.344 8.727 1 93.12 23 CYS B N 1
ATOM 1591 C CA . CYS B 1 23 ? 2.717 33.031 9.961 1 93.12 23 CYS B CA 1
ATOM 1592 C C . CYS B 1 23 ? 3.52 32.5 11.141 1 93.12 23 CYS B C 1
ATOM 1594 O O . CYS B 1 23 ? 2.963 32.25 12.211 1 93.12 23 CYS B O 1
ATOM 1596 N N . GLY B 1 24 ? 4.801 32.219 10.859 1 94.75 24 GLY B N 1
ATOM 1597 C CA . GLY B 1 24 ? 5.715 31.844 11.922 1 94.75 24 GLY B CA 1
ATOM 1598 C C . GLY B 1 24 ? 5.672 30.359 12.258 1 94.75 24 GLY B C 1
ATOM 1599 O O . GLY B 1 24 ? 6.379 29.891 13.148 1 94.75 24 GLY B O 1
ATOM 1600 N N . ASN B 1 25 ? 4.812 29.641 11.516 1 96.25 25 ASN B N 1
ATOM 1601 C CA . ASN B 1 25 ? 4.684 28.219 11.773 1 96.25 25 ASN B CA 1
ATOM 1602 C C . ASN B 1 25 ? 5.195 27.391 10.602 1 96.25 25 ASN B C 1
ATOM 1604 O O . ASN B 1 25 ? 5.039 27.781 9.445 1 96.25 25 ASN B O 1
ATOM 1608 N N . ARG B 1 26 ? 5.797 26.219 10.945 1 95.69 26 ARG B N 1
ATOM 1609 C CA . ARG B 1 26 ? 6.141 25.281 9.883 1 95.69 26 ARG B CA 1
ATOM 1610 C C . ARG B 1 26 ? 4.91 24.891 9.07 1 95.69 26 ARG B C 1
ATOM 1612 O O . ARG B 1 26 ? 3.863 24.562 9.633 1 95.69 26 ARG B O 1
ATOM 1619 N N . SER B 1 27 ? 4.914 24.922 7.727 1 93.5 27 SER B N 1
ATOM 1620 C CA . SER B 1 27 ? 3.801 24.75 6.801 1 93.5 27 SER B CA 1
ATOM 1621 C C . SER B 1 27 ? 4.285 24.234 5.449 1 93.5 27 SER B C 1
ATOM 1623 O O . SER B 1 27 ? 5.488 24.188 5.195 1 93.5 27 SER B O 1
ATOM 1625 N N . GLY B 1 28 ? 3.307 23.766 4.652 1 91.25 28 GLY B N 1
ATOM 1626 C CA . GLY B 1 28 ? 3.715 23.281 3.342 1 91.25 28 GLY B CA 1
ATOM 1627 C C . GLY B 1 28 ? 4.629 22.078 3.412 1 91.25 28 GLY B C 1
ATOM 1628 O O . GLY B 1 28 ? 4.383 21.156 4.184 1 91.25 28 GLY B O 1
ATOM 1629 N N . PHE B 1 29 ? 5.629 22.031 2.551 1 94.38 29 PHE B N 1
ATOM 1630 C CA . PHE B 1 29 ? 6.562 20.906 2.547 1 94.38 29 PHE B CA 1
ATOM 1631 C C . PHE B 1 29 ? 7.836 21.266 3.305 1 94.38 29 PHE B C 1
ATOM 1633 O O . PHE B 1 29 ? 8.344 22.375 3.178 1 94.38 29 PHE B O 1
ATOM 1640 N N . GLY B 1 30 ? 8.352 20.312 4.121 1 97.75 30 GLY B N 1
ATOM 1641 C CA . GLY B 1 30 ? 9.602 20.547 4.832 1 97.75 30 GLY B CA 1
ATOM 1642 C C . GLY B 1 30 ? 10.258 19.266 5.309 1 97.75 30 GLY B C 1
ATOM 1643 O O . GLY B 1 30 ? 9.641 18.188 5.258 1 97.75 30 GLY B O 1
ATOM 1644 N N . THR B 1 31 ? 11.469 19.406 5.684 1 98.62 31 THR B N 1
ATOM 1645 C CA . THR B 1 31 ? 12.258 18.297 6.223 1 98.62 31 THR B CA 1
ATOM 1646 C C . THR B 1 31 ? 12.727 18.609 7.641 1 98.62 31 THR B C 1
ATOM 1648 O O . THR B 1 31 ? 13.133 19.734 7.93 1 98.62 31 THR B O 1
ATOM 1651 N N . PHE B 1 32 ? 12.555 17.719 8.555 1 98.62 32 PHE B N 1
ATOM 1652 C CA . PHE B 1 32 ? 13.047 17.75 9.922 1 98.62 32 PHE B CA 1
ATOM 1653 C C . PHE B 1 32 ? 14.18 16.734 10.117 1 98.62 32 PHE B C 1
ATOM 1655 O O . PHE B 1 32 ? 14.016 15.555 9.828 1 98.62 32 PHE B O 1
ATOM 1662 N N . SER B 1 33 ? 15.305 17.188 10.625 1 98.44 33 SER B N 1
ATOM 1663 C CA . SER B 1 33 ? 16.484 16.344 10.766 1 98.44 33 SER B CA 1
ATOM 1664 C C . SER B 1 33 ? 17.094 16.453 12.164 1 98.44 33 SER B C 1
ATOM 1666 O O . SER B 1 33 ? 16.906 17.469 12.844 1 98.44 33 SER B O 1
ATOM 1668 N N . LEU B 1 34 ? 17.797 15.438 12.555 1 97.75 34 LEU B N 1
ATOM 1669 C CA . LEU B 1 34 ? 18.453 15.352 13.852 1 97.75 34 LEU B CA 1
ATOM 1670 C C . LEU B 1 34 ? 19.922 14.984 13.688 1 97.75 34 LEU B C 1
ATOM 1672 O O . LEU B 1 34 ? 20.281 14.219 12.789 1 97.75 34 LEU B O 1
ATOM 1676 N N . PRO B 1 35 ? 20.734 15.531 14.469 1 96 35 PRO B N 1
ATOM 1677 C CA . PRO B 1 35 ? 22.125 15.055 14.43 1 96 35 PRO B CA 1
ATOM 1678 C C . PRO B 1 35 ? 22.297 13.664 15.031 1 96 35 PRO B C 1
ATOM 1680 O O . PRO B 1 35 ? 21.703 13.359 16.062 1 96 35 PRO B O 1
ATOM 1683 N N . ASP B 1 36 ? 23.031 12.773 14.383 1 93.62 36 ASP B N 1
ATOM 1684 C CA . ASP B 1 36 ? 23.391 11.477 14.945 1 93.62 36 ASP B CA 1
ATOM 1685 C C . ASP B 1 36 ? 24.266 11.648 16.188 1 93.62 36 ASP B C 1
ATOM 1687 O O . ASP B 1 36 ? 25.266 12.359 16.156 1 93.62 36 ASP B O 1
ATOM 1691 N N . PRO B 1 37 ? 23.953 11.055 17.25 1 89.12 37 PRO B N 1
ATOM 1692 C CA . PRO B 1 37 ? 24.703 11.328 18.469 1 89.12 37 PRO B CA 1
ATOM 1693 C C . PRO B 1 37 ? 26.141 10.82 18.406 1 89.12 37 PRO B C 1
ATOM 1695 O O . PRO B 1 37 ? 27.016 11.297 19.156 1 89.12 37 PRO B O 1
ATOM 1698 N N . VAL B 1 38 ? 26.375 9.867 17.484 1 91.31 38 VAL B N 1
ATOM 1699 C CA . VAL B 1 38 ? 27.719 9.273 17.406 1 91.31 38 VAL B CA 1
ATOM 1700 C C . VAL B 1 38 ? 28.531 9.984 16.344 1 91.31 38 VAL B C 1
ATOM 1702 O O . VAL B 1 38 ? 29.641 10.469 16.609 1 91.31 38 VAL B O 1
ATOM 1705 N N . THR B 1 39 ? 28.016 10.203 15.227 1 92.75 39 THR B N 1
ATOM 1706 C CA . THR B 1 39 ? 28.781 10.719 14.094 1 92.75 39 THR B CA 1
ATOM 1707 C C . THR B 1 39 ? 28.625 12.234 13.984 1 92.75 39 THR B C 1
ATOM 1709 O O . THR B 1 39 ? 29.438 12.891 13.336 1 92.75 39 THR B O 1
ATOM 1712 N N . GLY B 1 40 ? 27.531 12.812 14.445 1 92.19 40 GLY B N 1
ATOM 1713 C CA . GLY B 1 40 ? 27.25 14.234 14.32 1 92.19 40 GLY B CA 1
ATOM 1714 C C . GLY B 1 40 ? 26.562 14.594 13.016 1 92.19 40 GLY B C 1
ATOM 1715 O O . GLY B 1 40 ? 26.109 15.719 12.828 1 92.19 40 GLY B O 1
ATOM 1716 N N . GLU B 1 41 ? 26.547 13.594 12.156 1 95.5 41 GLU B N 1
ATOM 1717 C CA . GLU B 1 41 ? 25.906 13.836 10.867 1 95.5 41 GLU B CA 1
ATOM 1718 C C . GLU B 1 41 ? 24.391 13.898 11.008 1 95.5 41 GLU B C 1
ATOM 1720 O O . GLU B 1 41 ? 23.797 13.148 11.789 1 95.5 41 GLU B O 1
ATOM 1725 N N . TYR B 1 42 ? 23.797 14.758 10.219 1 96.44 42 TYR B N 1
ATOM 1726 C CA . TYR B 1 42 ? 22.344 14.898 10.289 1 96.44 42 TYR B CA 1
ATOM 1727 C C . TYR B 1 42 ? 21.656 13.75 9.57 1 96.44 42 TYR B C 1
ATOM 1729 O O . TYR B 1 42 ? 22.062 13.359 8.477 1 96.44 42 TYR B O 1
ATOM 1737 N N . VAL B 1 43 ? 20.641 13.266 10.227 1 96.81 43 VAL B N 1
ATOM 1738 C CA . VAL B 1 43 ? 19.797 12.242 9.633 1 96.81 43 VAL B CA 1
ATOM 1739 C C . VAL B 1 43 ? 18.359 12.75 9.539 1 96.81 43 VAL B C 1
ATOM 1741 O O . VAL B 1 43 ? 17.859 13.406 10.461 1 96.81 43 VAL B O 1
ATOM 1744 N N . LYS B 1 44 ? 17.781 12.422 8.477 1 97.12 44 LYS B N 1
ATOM 1745 C CA . LYS B 1 44 ? 16.391 12.836 8.289 1 97.12 44 LYS B CA 1
ATOM 1746 C C . LYS B 1 44 ? 15.453 12.047 9.195 1 97.12 44 LYS B C 1
ATOM 1748 O O . LYS B 1 44 ? 15.508 10.812 9.234 1 97.12 44 LYS B O 1
ATOM 1753 N N . ALA B 1 45 ? 14.625 12.797 9.93 1 98.31 45 ALA B N 1
ATOM 1754 C CA . ALA B 1 45 ? 13.617 12.172 10.781 1 98.31 45 ALA B CA 1
ATOM 1755 C C . ALA B 1 45 ? 12.234 12.242 10.141 1 98.31 45 ALA B C 1
ATOM 1757 O O . ALA B 1 45 ? 11.438 11.305 10.273 1 98.31 45 ALA B O 1
ATOM 1758 N N . TYR B 1 46 ? 12 13.344 9.453 1 98.75 46 TYR B N 1
ATOM 1759 C CA . TYR B 1 46 ? 10.711 13.484 8.781 1 98.75 46 TYR B CA 1
ATOM 1760 C C . TYR B 1 46 ? 10.836 14.344 7.531 1 98.75 46 TYR B C 1
ATOM 1762 O O . TYR B 1 46 ? 11.539 15.359 7.539 1 98.75 46 TYR B O 1
ATOM 1770 N N . SER B 1 47 ? 10.156 13.977 6.441 1 98.56 47 SER B N 1
ATOM 1771 C CA . SER B 1 47 ? 10.008 14.75 5.211 1 98.56 47 SER B CA 1
ATOM 1772 C C . SER B 1 47 ? 8.57 14.703 4.699 1 98.56 47 SER B C 1
ATOM 1774 O O . SER B 1 47 ? 8.023 13.625 4.465 1 98.56 47 SER B O 1
ATOM 1776 N N . GLY B 1 48 ? 7.957 15.875 4.66 1 96.56 48 GLY B N 1
ATOM 1777 C CA . GLY B 1 48 ? 6.586 15.859 4.18 1 96.56 48 GLY B CA 1
ATOM 1778 C C . GLY B 1 48 ? 5.824 17.125 4.508 1 96.56 48 GLY B C 1
ATOM 1779 O O . GLY B 1 48 ? 6.418 18.203 4.625 1 96.56 48 GLY B O 1
ATOM 1780 N N . GLY B 1 49 ? 4.48 16.969 4.566 1 94.06 49 GLY B N 1
ATOM 1781 C CA . GLY B 1 49 ? 3.592 18.094 4.797 1 94.06 49 GLY B CA 1
ATOM 1782 C C . GLY B 1 49 ? 3.557 18.547 6.246 1 94.06 49 GLY B C 1
ATOM 1783 O O . GLY B 1 49 ? 3.648 17.719 7.156 1 94.06 49 GLY B O 1
ATOM 1784 N N . TRP B 1 50 ? 3.457 19.828 6.41 1 95.56 50 TRP B N 1
ATOM 1785 C CA . TRP B 1 50 ? 3.303 20.484 7.703 1 95.56 50 TRP B CA 1
ATOM 1786 C C . TRP B 1 50 ? 2.129 21.453 7.68 1 95.56 50 TRP B C 1
ATOM 1788 O O . TRP B 1 50 ? 1.885 22.125 6.672 1 95.56 50 TRP B O 1
ATOM 1798 N N . LYS B 1 51 ? 1.483 21.516 8.797 1 92.5 51 LYS B N 1
ATOM 1799 C CA . LYS B 1 51 ? 0.46 22.516 9.055 1 92.5 51 LYS B CA 1
ATOM 1800 C C . LYS B 1 51 ? 0.443 22.922 10.531 1 92.5 51 LYS B C 1
ATOM 1802 O O . LYS B 1 51 ? 0.337 22.062 11.406 1 92.5 51 LYS B O 1
ATOM 1807 N N . ASP B 1 52 ? 0.62 24.219 10.812 1 94.12 52 ASP B N 1
ATOM 1808 C CA . ASP B 1 52 ? 0.581 24.75 12.172 1 94.12 52 ASP B CA 1
ATOM 1809 C C . ASP 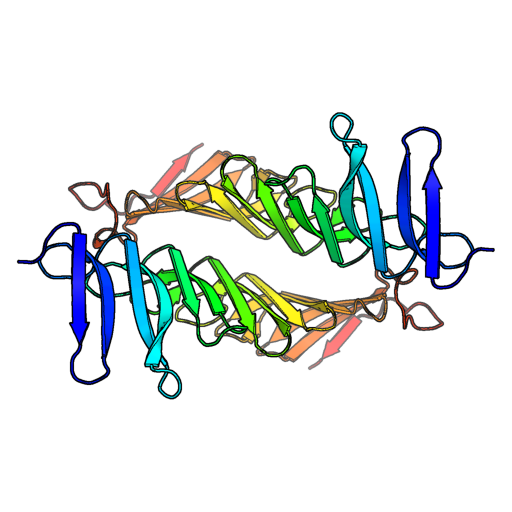B 1 52 ? 1.551 23.984 13.078 1 94.12 52 ASP B C 1
ATOM 1811 O O . ASP B 1 52 ? 1.173 23.531 14.164 1 94.12 52 ASP B O 1
ATOM 1815 N N . ASP B 1 53 ? 2.701 23.719 12.617 1 96.94 53 ASP B N 1
ATOM 1816 C CA . ASP B 1 53 ? 3.826 23.141 13.336 1 96.94 53 ASP B CA 1
ATOM 1817 C C . ASP B 1 53 ? 3.633 21.641 13.547 1 96.94 53 ASP B C 1
ATOM 1819 O O . ASP B 1 53 ? 4.348 21.031 14.336 1 96.94 53 ASP B O 1
ATOM 1823 N N . MET B 1 54 ? 2.605 21.047 12.789 1 97.31 54 MET B N 1
ATOM 1824 C CA . MET B 1 54 ? 2.354 19.609 12.93 1 97.31 54 MET B CA 1
ATOM 1825 C C . MET B 1 54 ? 2.461 18.906 11.578 1 97.31 54 MET B C 1
ATOM 1827 O O . MET B 1 54 ? 2.117 19.484 10.547 1 97.31 54 MET B O 1
ATOM 1831 N N . LYS B 1 55 ? 2.926 17.656 11.617 1 97.25 55 LYS B N 1
ATOM 1832 C CA . LYS B 1 55 ? 2.865 16.844 10.406 1 97.25 55 LYS B CA 1
ATOM 1833 C C . LYS B 1 55 ? 1.432 16.719 9.898 1 97.25 55 LYS B C 1
ATOM 1835 O O . LYS B 1 55 ? 0.52 16.406 10.664 1 97.25 55 LYS B O 1
ATOM 1840 N N . ASP B 1 56 ? 1.207 17.016 8.664 1 94.12 56 ASP B N 1
ATOM 1841 C CA . ASP B 1 56 ? -0.113 17.031 8.039 1 94.12 56 ASP B CA 1
ATOM 1842 C C . ASP B 1 56 ? -0.012 16.844 6.527 1 94.12 56 ASP B C 1
ATOM 1844 O O . ASP B 1 56 ? 0.821 17.469 5.871 1 94.12 56 ASP B O 1
ATOM 1848 N N . GLY B 1 57 ? -0.909 15.906 6.047 1 91.06 57 GLY B N 1
ATOM 1849 C CA . GLY B 1 57 ? -0.772 15.516 4.652 1 91.06 57 GLY B CA 1
ATOM 1850 C C . GLY B 1 57 ? 0.154 14.336 4.453 1 91.06 57 GLY B C 1
ATOM 1851 O O . GLY B 1 57 ? 0.3 13.492 5.344 1 91.06 57 GLY B O 1
ATOM 1852 N N . PHE B 1 58 ? 0.675 14.211 3.295 1 92.38 58 PHE B N 1
ATOM 1853 C CA . PHE B 1 58 ? 1.508 13.055 2.982 1 92.38 58 PHE B CA 1
ATOM 1854 C C . PHE B 1 58 ? 2.945 13.289 3.436 1 92.38 58 PHE B C 1
ATOM 1856 O O . PHE B 1 58 ? 3.479 14.391 3.287 1 92.38 58 PHE B O 1
ATOM 1863 N N . GLY B 1 59 ? 3.559 12.25 4.016 1 96.44 59 GLY B N 1
ATOM 1864 C CA . GLY B 1 59 ? 4.949 12.352 4.43 1 96.44 59 GLY B CA 1
ATOM 1865 C C . GLY B 1 59 ? 5.555 11.016 4.82 1 96.44 59 GLY B C 1
ATOM 1866 O O . GLY B 1 59 ? 4.859 9.992 4.844 1 96.44 59 GLY B O 1
ATOM 1867 N N . THR B 1 60 ? 6.836 11.055 5.035 1 98.25 60 THR B N 1
ATOM 1868 C CA . THR B 1 60 ? 7.598 9.898 5.477 1 98.25 60 THR B CA 1
ATOM 1869 C C . THR B 1 60 ? 8.289 10.18 6.805 1 98.25 60 THR B C 1
ATOM 1871 O O . THR B 1 60 ? 8.961 11.203 6.957 1 98.25 60 THR B O 1
ATOM 1874 N N . TYR B 1 61 ? 8.055 9.336 7.766 1 98.88 61 TYR B N 1
ATOM 1875 C CA . TYR B 1 61 ? 8.758 9.391 9.047 1 98.88 61 TYR B CA 1
ATOM 1876 C C . TYR B 1 61 ? 9.742 8.234 9.172 1 98.88 61 TYR B C 1
ATOM 1878 O O . TYR B 1 61 ? 9.375 7.07 9.023 1 98.88 61 TYR B O 1
ATOM 1886 N N . PHE B 1 62 ? 10.953 8.539 9.531 1 98.5 62 PHE B N 1
ATOM 1887 C CA . PHE B 1 62 ? 12.023 7.555 9.633 1 98.5 62 PHE B CA 1
ATOM 1888 C C . PHE B 1 62 ? 12.367 7.273 11.086 1 98.5 62 PHE B C 1
ATOM 1890 O O . PHE B 1 62 ? 13.039 8.078 11.734 1 98.5 62 PHE B O 1
ATOM 1897 N N . TYR B 1 63 ? 12.031 6.164 11.625 1 97.75 63 TYR B N 1
ATOM 1898 C CA . TYR B 1 63 ? 12.383 5.746 12.977 1 97.75 63 TYR B CA 1
ATOM 1899 C C . TYR B 1 63 ? 13.812 5.23 13.031 1 97.75 63 TYR B C 1
ATOM 1901 O O . TYR B 1 63 ? 14.492 5.363 14.055 1 97.75 63 TYR B O 1
ATOM 1909 N N . SER B 1 64 ? 14.156 4.574 12.047 1 95.75 64 SER B N 1
ATOM 1910 C CA . SER B 1 64 ? 15.516 4.125 11.766 1 95.75 64 SER B CA 1
ATOM 1911 C C . SER B 1 64 ? 15.758 4.016 10.258 1 95.75 64 SER B C 1
ATOM 1913 O O . SER B 1 64 ? 14.922 4.441 9.461 1 95.75 64 SER B O 1
ATOM 1915 N N . GLU B 1 65 ? 16.797 3.471 9.891 1 93.5 65 GLU B N 1
ATOM 1916 C CA . GLU B 1 65 ? 17.125 3.305 8.477 1 93.5 65 GLU B CA 1
ATOM 1917 C C . GLU B 1 65 ? 16.188 2.301 7.812 1 93.5 65 GLU B C 1
ATOM 1919 O O . GLU B 1 65 ? 15.875 2.426 6.625 1 93.5 65 GLU B O 1
ATOM 1924 N N . THR B 1 66 ? 15.766 1.311 8.586 1 96.31 66 THR B N 1
ATOM 1925 C CA . THR B 1 66 ? 15 0.225 7.977 1 96.31 66 THR B CA 1
ATOM 1926 C C . THR B 1 66 ? 13.555 0.233 8.477 1 96.31 66 THR B C 1
ATOM 1928 O O . THR B 1 66 ? 12.727 -0.534 7.988 1 96.31 66 THR B O 1
ATOM 1931 N N . GLU B 1 67 ? 13.273 1.044 9.438 1 98.31 67 GLU B N 1
ATOM 1932 C CA . GLU B 1 67 ? 11.93 1.197 9.977 1 98.31 67 GLU B CA 1
ATOM 1933 C C . GLU B 1 67 ? 11.367 2.588 9.688 1 98.31 67 GLU B C 1
ATOM 1935 O O . GLU B 1 67 ? 11.883 3.586 10.195 1 98.31 67 GLU B O 1
ATOM 1940 N N . TYR B 1 68 ? 10.297 2.648 8.852 1 98.5 68 TYR B N 1
ATOM 1941 C CA . TYR B 1 68 ? 9.742 3.949 8.492 1 98.5 68 TYR B CA 1
ATOM 1942 C C . TYR B 1 68 ? 8.289 3.818 8.047 1 98.5 68 TYR B C 1
ATOM 1944 O O . TYR B 1 68 ? 7.844 2.732 7.672 1 98.5 68 TYR B O 1
ATOM 1952 N N . TYR B 1 69 ? 7.609 4.949 8.18 1 98.75 69 TYR B N 1
ATOM 1953 C CA . TYR B 1 69 ? 6.223 5.074 7.746 1 98.75 69 TYR B CA 1
ATOM 1954 C C . TYR B 1 69 ? 6.098 6.074 6.602 1 98.75 69 TYR B C 1
ATOM 1956 O O . TYR B 1 69 ? 6.652 7.172 6.664 1 98.75 69 TYR B O 1
ATOM 1964 N N . GLU B 1 70 ? 5.406 5.703 5.559 1 97.12 70 GLU B N 1
ATOM 1965 C CA . GLU B 1 70 ? 5.059 6.566 4.434 1 97.12 70 GLU B CA 1
ATOM 1966 C C . GLU B 1 70 ? 3.549 6.625 4.227 1 97.12 70 GLU B C 1
ATOM 1968 O O . GLU B 1 70 ? 2.906 5.594 4.016 1 97.12 70 GLU B O 1
ATOM 1973 N N . GLY B 1 71 ? 2.984 7.812 4.383 1 96.12 71 GLY B N 1
ATOM 1974 C CA . GLY B 1 71 ? 1.543 7.938 4.242 1 96.12 71 GLY B CA 1
ATOM 1975 C C . GLY B 1 71 ? 1 9.242 4.805 1 96.12 71 GLY B C 1
ATOM 1976 O O . GLY B 1 71 ? 1.721 10.234 4.887 1 96.12 71 GLY B O 1
ATOM 1977 N N . GLU B 1 72 ? -0.284 9.211 5.09 1 94.56 72 GLU B N 1
ATOM 1978 C CA . GLU B 1 72 ? -0.999 10.422 5.477 1 94.56 72 GLU B CA 1
ATOM 1979 C C . GLU B 1 72 ? -0.892 10.672 6.977 1 94.56 72 GLU B C 1
ATOM 1981 O O . GLU B 1 72 ? -0.885 9.734 7.77 1 94.56 72 GLU B O 1
ATOM 1986 N N . TRP B 1 73 ? -0.772 11.914 7.254 1 96.25 73 TRP B N 1
ATOM 1987 C CA . TRP B 1 73 ? -0.749 12.406 8.625 1 96.25 73 TRP B CA 1
ATOM 1988 C C . TRP B 1 73 ? -1.86 13.43 8.852 1 96.25 73 TRP B C 1
ATOM 1990 O O . TRP B 1 73 ? -2.238 14.164 7.934 1 96.25 73 TRP B O 1
ATOM 2000 N N . SER B 1 74 ? -2.367 13.453 10 1 93.62 74 SER B N 1
ATOM 2001 C CA . SER B 1 74 ? -3.264 14.492 10.5 1 93.62 74 SER B CA 1
ATOM 2002 C C . SER B 1 74 ? -2.957 14.836 11.953 1 93.62 74 SER B C 1
ATOM 2004 O O . SER B 1 74 ? -3 13.969 12.828 1 93.62 74 SER B O 1
ATOM 2006 N N . LYS B 1 75 ? -2.502 16.125 12.18 1 94.94 75 LYS B N 1
ATOM 2007 C CA . LYS B 1 75 ? -2.186 16.609 13.516 1 94.94 75 LYS B CA 1
ATOM 2008 C C . LYS B 1 75 ? -1.166 15.711 14.203 1 94.94 75 LYS B C 1
ATOM 2010 O O . LYS B 1 75 ? -1.394 15.25 15.328 1 94.94 75 LYS B O 1
ATOM 2015 N N . ASP B 1 76 ? -0.152 15.352 13.594 1 98 76 ASP B N 1
ATOM 2016 C CA . ASP B 1 76 ? 1.034 14.648 14.07 1 98 76 ASP B CA 1
ATOM 2017 C C . ASP B 1 76 ? 0.765 13.148 14.219 1 98 76 ASP B C 1
ATOM 2019 O O . ASP B 1 76 ? 1.584 12.422 14.781 1 98 76 ASP B O 1
ATOM 2023 N N . LYS B 1 77 ? -0.392 12.688 13.711 1 98.38 77 LYS B N 1
ATOM 2024 C CA . LYS B 1 77 ? -0.712 11.266 13.828 1 98.38 77 LYS B CA 1
ATOM 2025 C C . LYS B 1 77 ? -0.927 10.641 12.453 1 98.38 77 LYS B C 1
ATOM 2027 O O . LYS B 1 77 ? -1.517 11.258 11.562 1 98.38 77 LYS B O 1
ATOM 2032 N N . ARG B 1 78 ? -0.476 9.398 12.312 1 98.25 78 ARG B N 1
ATOM 2033 C CA . ARG B 1 78 ? -0.794 8.648 11.102 1 98.25 78 ARG B CA 1
ATOM 2034 C C . ARG B 1 78 ? -2.303 8.477 10.945 1 98.25 78 ARG B C 1
ATOM 2036 O O . ARG B 1 78 ? -2.959 7.887 11.805 1 98.25 78 ARG B O 1
ATOM 2043 N N . SER B 1 79 ? -2.918 8.984 9.961 1 96.25 79 SER B N 1
ATOM 2044 C CA . SER B 1 79 ? -4.355 8.992 9.703 1 96.25 79 SER B CA 1
ATOM 2045 C C . SER B 1 79 ? -4.648 9.078 8.211 1 96.25 79 SER B C 1
ATOM 2047 O O . SER B 1 79 ? -4.285 10.055 7.555 1 96.25 79 SER B O 1
ATOM 2049 N N . GLY B 1 80 ? -5.367 8.055 7.711 1 93.88 80 GLY B N 1
ATOM 2050 C CA . GLY B 1 80 ? -5.559 7.852 6.285 1 93.88 80 GLY B CA 1
ATOM 2051 C C . GLY B 1 80 ? -4.797 6.652 5.746 1 93.88 80 GLY B C 1
ATOM 2052 O O . GLY B 1 80 ? -4.484 5.723 6.492 1 93.88 80 GLY B O 1
ATOM 2053 N N . TRP B 1 81 ? -4.609 6.594 4.469 1 96 81 TRP B N 1
ATOM 2054 C CA . TRP B 1 81 ? -3.918 5.449 3.881 1 96 81 TRP B CA 1
ATOM 2055 C C . TRP B 1 81 ? -2.408 5.57 4.066 1 96 81 TRP B C 1
ATOM 2057 O O . TRP B 1 81 ? -1.846 6.66 3.928 1 96 81 TRP B O 1
ATOM 2067 N N . GLY B 1 82 ? -1.726 4.453 4.391 1 97.12 82 GLY B N 1
ATOM 2068 C CA . GLY B 1 82 ? -0.28 4.469 4.547 1 97.12 82 GLY B CA 1
ATOM 2069 C C . GLY B 1 82 ? 0.324 3.082 4.648 1 97.12 82 GLY B C 1
ATOM 2070 O O . GLY B 1 82 ? -0.397 2.082 4.621 1 97.12 82 GLY B O 1
ATOM 2071 N N . ARG B 1 83 ? 1.625 3.057 4.719 1 97 83 ARG B N 1
ATOM 2072 C CA . ARG B 1 83 ? 2.42 1.837 4.809 1 97 83 ARG B CA 1
ATOM 2073 C C . ARG B 1 83 ? 3.539 1.989 5.832 1 97 83 ARG B C 1
ATOM 2075 O O . ARG B 1 83 ? 4.246 3 5.844 1 97 83 ARG B O 1
ATOM 2082 N N . MET B 1 84 ? 3.674 0.984 6.648 1 98.62 84 MET B N 1
ATOM 2083 C CA . MET B 1 84 ? 4.738 0.905 7.645 1 98.62 84 MET B CA 1
ATOM 2084 C C . MET B 1 84 ? 5.691 -0.245 7.332 1 98.62 84 MET B C 1
ATOM 2086 O O . MET B 1 84 ? 5.254 -1.379 7.125 1 98.62 84 MET B O 1
ATOM 2090 N N . TYR B 1 85 ? 6.957 0.069 7.277 1 97.88 85 TYR B N 1
ATOM 2091 C CA . TYR B 1 85 ? 8.016 -0.928 7.18 1 97.88 85 TYR B CA 1
ATOM 2092 C C . TYR B 1 85 ? 8.688 -1.147 8.531 1 97.88 85 TYR B C 1
ATOM 2094 O O . TYR B 1 85 ? 9.172 -0.2 9.148 1 97.88 85 TYR B O 1
ATOM 2102 N N . TYR B 1 86 ? 8.773 -2.418 8.953 1 98.38 86 TYR B N 1
ATOM 2103 C CA . TYR B 1 86 ? 9.328 -2.725 10.266 1 98.38 86 TYR B CA 1
ATOM 2104 C C . TYR B 1 86 ? 10.75 -3.271 10.148 1 98.38 86 TYR B C 1
ATOM 2106 O O . TYR B 1 86 ? 11.133 -3.789 9.094 1 98.38 86 TYR B O 1
ATOM 2114 N N . GLU B 1 87 ? 11.422 -3.203 11.234 1 97.88 87 GLU B N 1
ATOM 2115 C CA . GLU B 1 87 ? 12.812 -3.645 11.273 1 97.88 87 GLU B CA 1
ATOM 2116 C C . GLU B 1 87 ? 12.922 -5.141 11 1 97.88 87 GLU B C 1
ATOM 2118 O O . GLU B 1 87 ? 13.891 -5.594 10.391 1 97.88 87 GLU B O 1
ATOM 2123 N N . ASP B 1 88 ? 11.984 -5.934 11.344 1 97.12 88 ASP B N 1
ATOM 2124 C CA . ASP B 1 88 ? 12.039 -7.387 11.203 1 97.12 88 ASP B CA 1
ATOM 2125 C C . ASP B 1 88 ? 11.609 -7.82 9.805 1 97.12 88 ASP B C 1
ATOM 2127 O O . ASP B 1 88 ? 11.531 -9.016 9.523 1 97.12 88 ASP B O 1
ATOM 2131 N N . GLY B 1 89 ? 11.336 -6.902 9.055 1 96.06 89 GLY B N 1
ATOM 2132 C CA . GLY B 1 89 ? 10.977 -7.215 7.68 1 96.06 89 GLY B CA 1
ATOM 2133 C C . GLY B 1 89 ? 9.477 -7.234 7.445 1 96.06 89 GLY B C 1
ATOM 2134 O O . GLY B 1 89 ? 9.023 -7.367 6.305 1 96.06 89 GLY B O 1
ATOM 2135 N N . GLY B 1 90 ? 8.633 -7.059 8.469 1 97.06 90 GLY B N 1
ATOM 2136 C CA . GLY B 1 90 ? 7.188 -6.969 8.328 1 97.06 90 GLY B CA 1
ATOM 2137 C C . GLY B 1 90 ? 6.727 -5.664 7.707 1 97.06 90 GLY B C 1
ATOM 2138 O O . GLY B 1 90 ? 7.453 -4.668 7.727 1 97.06 90 GLY B O 1
ATOM 2139 N N . ILE B 1 91 ? 5.539 -5.715 7.113 1 97.5 91 ILE B N 1
ATOM 2140 C CA . ILE B 1 91 ? 4.945 -4.531 6.496 1 97.5 91 ILE B CA 1
ATOM 2141 C C . ILE B 1 91 ? 3.467 -4.445 6.867 1 97.5 91 ILE B C 1
ATOM 2143 O O . ILE B 1 91 ? 2.748 -5.445 6.816 1 97.5 91 ILE B O 1
ATOM 2147 N N . SER B 1 92 ? 3.037 -3.262 7.316 1 98.19 92 SER B N 1
ATOM 2148 C CA . SER B 1 92 ? 1.618 -2.963 7.477 1 98.19 92 SER B CA 1
ATOM 2149 C C . SER B 1 92 ? 1.157 -1.923 6.461 1 98.19 92 SER B C 1
ATOM 2151 O O . SER B 1 92 ? 1.811 -0.894 6.277 1 98.19 92 SER B O 1
ATOM 2153 N N . GLU B 1 93 ? 0.089 -2.229 5.77 1 97.06 93 GLU B N 1
ATOM 2154 C CA . GLU B 1 93 ? -0.429 -1.32 4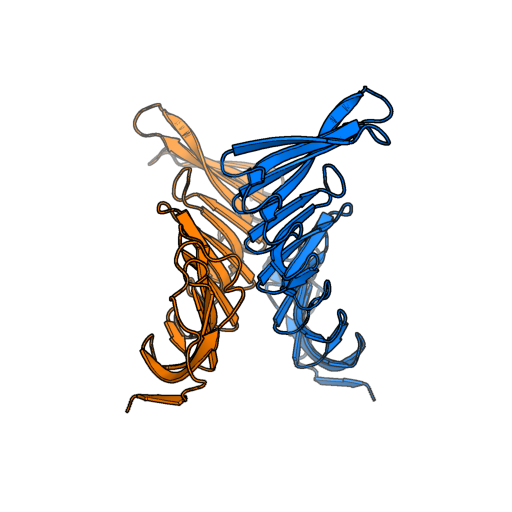.75 1 97.06 93 GLU B CA 1
ATOM 2155 C C . GLU B 1 93 ? -1.95 -1.226 4.816 1 97.06 93 GLU B C 1
ATOM 2157 O O . GLU B 1 93 ? -2.635 -2.238 4.98 1 97.06 93 GLU B O 1
ATOM 2162 N N . GLY B 1 94 ? -2.514 0.049 4.684 1 97.12 94 GLY B N 1
ATOM 2163 C CA . GLY B 1 94 ? -3.953 0.248 4.691 1 97.12 94 GLY B CA 1
ATOM 2164 C C . GLY B 1 94 ? -4.375 1.552 5.344 1 97.12 94 GLY B C 1
ATOM 2165 O O . GLY B 1 94 ? -3.689 2.568 5.207 1 97.12 94 GLY B O 1
ATOM 2166 N N . GLU B 1 95 ? -5.535 1.479 5.918 1 96.75 95 GLU B N 1
ATOM 2167 C CA . GLU B 1 95 ? -6.121 2.652 6.559 1 96.75 95 GLU B CA 1
ATOM 2168 C C . GLU B 1 95 ? -5.648 2.785 8 1 96.75 95 GLU B C 1
ATOM 2170 O O . GLU B 1 95 ? -5.66 1.811 8.758 1 96.75 95 GLU B O 1
ATOM 2175 N N . TRP B 1 96 ? -5.242 3.967 8.336 1 98 96 TRP B N 1
ATOM 2176 C CA . TRP B 1 96 ? -4.809 4.289 9.695 1 98 96 TRP B CA 1
ATOM 2177 C C . TRP B 1 96 ? -5.723 5.332 10.328 1 98 96 TRP B C 1
ATOM 2179 O O . TRP B 1 96 ? -6.258 6.199 9.633 1 98 96 TRP B O 1
ATOM 2189 N N . LEU B 1 97 ? -5.848 5.25 11.602 1 97.62 97 LEU B N 1
ATOM 2190 C CA . LEU B 1 97 ? -6.535 6.238 12.422 1 97.62 97 LEU B CA 1
ATOM 2191 C C . LEU B 1 97 ? -5.836 6.402 13.766 1 97.62 97 LEU B C 1
ATOM 2193 O O . LEU B 1 97 ? -5.734 5.449 14.547 1 97.62 97 LEU B O 1
ATOM 2197 N N . HIS B 1 98 ? -5.305 7.641 13.984 1 98 98 HIS B N 1
ATOM 2198 C CA . HIS B 1 98 ? -4.633 7.965 15.242 1 98 98 HIS B CA 1
ATOM 2199 C C . HIS B 1 98 ? -3.533 6.953 15.547 1 98 98 HIS B C 1
ATOM 2201 O O . HIS B 1 98 ? -3.494 6.391 16.641 1 98 98 HIS B O 1
ATOM 2207 N N . ASP B 1 99 ? -2.68 6.621 14.625 1 98.62 99 ASP B N 1
ATOM 2208 C CA . ASP B 1 99 ? -1.439 5.859 14.719 1 98.62 99 ASP B CA 1
ATOM 2209 C C . ASP B 1 99 ? -1.717 4.355 14.719 1 98.62 99 ASP B C 1
ATOM 2211 O O . ASP B 1 99 ? -0.807 3.553 14.93 1 98.62 99 ASP B O 1
ATOM 2215 N N . LYS B 1 100 ? -2.984 3.945 14.445 1 98.5 100 LYS B N 1
ATOM 2216 C CA . LYS B 1 100 ? -3.334 2.529 14.445 1 98.5 100 LYS B CA 1
ATOM 2217 C C . LYS B 1 100 ? -4.035 2.139 13.148 1 98.5 100 LYS B C 1
ATOM 2219 O O . LYS B 1 100 ? -4.832 2.912 12.609 1 98.5 100 LYS B O 1
ATOM 2224 N N . LEU B 1 101 ? -3.777 0.864 12.703 1 98.31 101 LEU B N 1
ATOM 2225 C CA . LEU B 1 101 ? -4.605 0.357 11.617 1 98.31 101 LEU B CA 1
ATOM 2226 C C . LEU B 1 101 ? -6.074 0.32 12.023 1 98.31 101 LEU B C 1
ATOM 2228 O O . LEU B 1 101 ? -6.414 -0.191 13.094 1 98.31 101 LEU B O 1
ATOM 2232 N N . ASP B 1 102 ? -6.965 0.856 11.273 1 98.56 102 ASP B N 1
ATOM 2233 C CA . ASP B 1 102 ? -8.398 0.951 11.516 1 98.56 102 ASP B CA 1
ATOM 2234 C C . ASP B 1 102 ? -9.172 1.048 10.195 1 98.56 102 ASP B C 1
ATOM 2236 O O . ASP B 1 102 ? -9.156 2.088 9.539 1 98.56 102 ASP B O 1
ATOM 2240 N N . GLY B 1 103 ? -9.914 -0.007 9.836 1 96.56 103 GLY B N 1
ATOM 2241 C CA . GLY B 1 103 ? -10.5 -0.219 8.523 1 96.56 103 GLY B CA 1
ATOM 2242 C C . GLY B 1 103 ? -9.914 -1.416 7.797 1 96.56 103 GLY B C 1
ATOM 2243 O O . GLY B 1 103 ? -9.719 -2.477 8.398 1 96.56 103 GLY B O 1
ATOM 2244 N N . GLN B 1 104 ? -9.695 -1.325 6.512 1 96.56 104 GLN B N 1
ATOM 2245 C CA . GLN B 1 104 ? -9.102 -2.414 5.742 1 96.56 104 GLN B CA 1
ATOM 2246 C C . GLN B 1 104 ? -7.582 -2.289 5.688 1 96.56 104 GLN B C 1
ATOM 2248 O O . GLN B 1 104 ? -7.051 -1.181 5.605 1 96.56 104 GLN B O 1
ATOM 2253 N N . GLY B 1 105 ? -6.922 -3.451 5.746 1 97.69 105 GLY B N 1
ATOM 2254 C CA . GLY B 1 105 ? -5.469 -3.42 5.715 1 97.69 105 GLY B CA 1
ATOM 2255 C C . GLY B 1 105 ? -4.848 -4.797 5.582 1 97.69 105 GLY B C 1
ATOM 2256 O O . GLY B 1 105 ? -5.555 -5.809 5.582 1 97.69 105 GLY B O 1
ATOM 2257 N N . MET B 1 106 ? -3.611 -4.766 5.391 1 98.19 106 MET B N 1
ATOM 2258 C CA . MET B 1 106 ? -2.787 -5.965 5.258 1 98.19 106 MET B CA 1
ATOM 2259 C C . MET B 1 106 ? -1.567 -5.891 6.172 1 98.19 106 MET B C 1
ATOM 2261 O O . MET B 1 106 ? -0.946 -4.832 6.301 1 98.19 106 MET B O 1
ATOM 2265 N N . PHE B 1 107 ? -1.319 -6.945 6.891 1 98.44 107 PHE B N 1
ATOM 2266 C CA . PHE B 1 107 ? -0.049 -7.141 7.582 1 98.44 107 PHE B CA 1
ATOM 2267 C C . PHE B 1 107 ? 0.699 -8.336 7.004 1 98.44 107 PHE B C 1
ATOM 2269 O O . PHE B 1 107 ? 0.197 -9.461 7.035 1 98.44 107 PHE B O 1
ATOM 2276 N N . ARG B 1 108 ? 1.918 -8.102 6.535 1 97.12 108 ARG B N 1
ATOM 2277 C CA . ARG B 1 108 ? 2.738 -9.141 5.926 1 97.12 108 ARG B CA 1
ATOM 2278 C C . ARG B 1 108 ? 3.984 -9.414 6.762 1 97.12 108 ARG B C 1
ATOM 2280 O O . ARG B 1 108 ? 4.699 -8.484 7.141 1 97.12 108 ARG B O 1
ATOM 2287 N N . LEU B 1 109 ? 4.234 -10.633 6.977 1 96.56 109 LEU B N 1
ATOM 2288 C CA . LEU B 1 109 ? 5.438 -11.062 7.684 1 96.56 109 LEU B CA 1
ATOM 2289 C C . LEU B 1 109 ? 6.633 -11.109 6.738 1 96.56 109 LEU B C 1
ATOM 2291 O O . LEU B 1 109 ? 6.469 -11.094 5.52 1 96.56 109 LEU B O 1
ATOM 2295 N N . ALA B 1 110 ? 7.789 -11.203 7.32 1 93.56 110 ALA B N 1
ATOM 2296 C CA . ALA B 1 110 ? 9.016 -11.289 6.539 1 93.56 110 ALA B CA 1
ATOM 2297 C C . ALA B 1 110 ? 9 -12.5 5.609 1 93.56 110 ALA B C 1
ATOM 2299 O O . ALA B 1 110 ? 9.57 -12.461 4.52 1 93.56 110 ALA B O 1
ATOM 2300 N N . ASN B 1 111 ? 8.305 -13.586 6.074 1 89.38 111 ASN B N 1
ATOM 2301 C CA . ASN B 1 111 ? 8.242 -14.797 5.27 1 89.38 111 ASN B CA 1
ATOM 2302 C C . ASN B 1 111 ? 7.121 -14.727 4.234 1 89.38 111 ASN B C 1
ATOM 2304 O O . ASN B 1 111 ? 6.789 -15.727 3.598 1 89.38 111 ASN B O 1
ATOM 2308 N N . GLU B 1 112 ? 6.418 -13.648 4.215 1 89.88 112 GLU B N 1
ATOM 2309 C CA . GLU B 1 112 ? 5.422 -13.297 3.207 1 89.88 112 GLU B CA 1
ATOM 2310 C C . GLU B 1 112 ? 4.043 -13.828 3.584 1 89.88 112 GLU B C 1
ATOM 2312 O O . GLU B 1 112 ? 3.051 -13.516 2.924 1 89.88 112 GLU B O 1
ATOM 2317 N N . ASN B 1 113 ? 3.961 -14.664 4.625 1 93.75 113 ASN B N 1
ATOM 2318 C CA . ASN B 1 113 ? 2.627 -14.914 5.164 1 93.75 113 ASN B CA 1
ATOM 2319 C C . ASN B 1 113 ? 1.94 -13.609 5.574 1 93.75 113 ASN B C 1
ATOM 2321 O O . ASN B 1 113 ? 2.592 -12.688 6.062 1 93.75 113 ASN B O 1
ATOM 2325 N N . ARG B 1 114 ? 0.625 -13.617 5.43 1 95.19 114 ARG B N 1
ATOM 2326 C CA . ARG B 1 114 ? 0.034 -12.312 5.672 1 95.19 114 ARG B CA 1
ATOM 2327 C C . ARG B 1 114 ? -1.434 -12.438 6.066 1 95.19 114 ARG B C 1
ATOM 2329 O O . ARG B 1 114 ? -2.094 -13.414 5.719 1 95.19 114 ARG B O 1
ATOM 2336 N N . TYR B 1 115 ? -1.814 -11.391 6.812 1 97.94 115 TYR B N 1
ATOM 2337 C CA . TYR B 1 115 ? -3.227 -11.148 7.082 1 97.94 115 TYR B CA 1
ATOM 2338 C C . TYR B 1 115 ? -3.764 -10.023 6.211 1 97.94 115 TYR B C 1
ATOM 2340 O O . TYR B 1 115 ? -3.127 -8.977 6.082 1 97.94 115 TYR B O 1
ATOM 2348 N N . GLU B 1 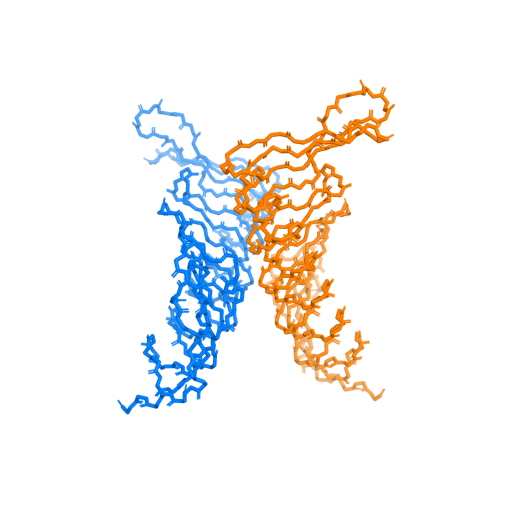116 ? -4.844 -10.242 5.551 1 97.06 116 GLU B N 1
ATOM 2349 C CA . GLU B 1 116 ? -5.609 -9.25 4.805 1 97.06 116 GLU B CA 1
ATOM 2350 C C . GLU B 1 116 ? -7.043 -9.164 5.316 1 97.06 116 GLU B C 1
ATOM 2352 O O . GLU B 1 116 ? -7.766 -10.156 5.34 1 97.06 116 GLU B O 1
ATOM 2357 N N . GLY B 1 117 ? -7.457 -7.906 5.754 1 97.44 117 GLY B N 1
ATOM 2358 C CA . GLY B 1 117 ? -8.836 -7.789 6.203 1 97.44 117 GLY B CA 1
ATOM 2359 C C . GLY B 1 117 ? -9.078 -6.566 7.07 1 97.44 117 GLY B C 1
ATOM 2360 O O . GLY B 1 117 ? -8.43 -5.535 6.891 1 97.44 117 GLY B O 1
ATOM 2361 N N . SER B 1 118 ? -10.086 -6.734 7.949 1 97.94 118 SER B N 1
ATOM 2362 C CA . SER B 1 118 ? -10.562 -5.605 8.742 1 97.94 118 SER B CA 1
ATOM 2363 C C . SER B 1 118 ? -9.758 -5.449 10.023 1 97.94 118 SER B C 1
ATOM 2365 O O . SER B 1 118 ? -9.391 -6.441 10.656 1 97.94 118 SER B O 1
ATOM 2367 N N . TRP B 1 119 ? -9.555 -4.25 10.391 1 98.5 119 TRP B N 1
ATOM 2368 C CA . TRP B 1 119 ? -8.836 -3.865 11.602 1 98.5 119 TRP B CA 1
ATOM 2369 C C . TRP B 1 119 ? -9.656 -2.873 12.422 1 98.5 119 TRP B C 1
ATOM 2371 O O . TRP B 1 119 ? -10.391 -2.053 11.867 1 98.5 119 TRP B O 1
ATOM 2381 N N . LYS B 1 120 ? -9.445 -2.918 13.688 1 98.56 120 LYS B N 1
ATOM 2382 C CA . LYS B 1 120 ? -9.992 -1.938 14.625 1 98.56 120 LYS B CA 1
ATOM 2383 C C . LYS B 1 120 ? -9.047 -1.712 15.797 1 98.56 120 LYS B C 1
ATOM 2385 O O . LYS B 1 120 ? -8.633 -2.664 16.469 1 98.56 120 LYS B O 1
ATOM 2390 N N . ASN B 1 121 ? -8.672 -0.467 15.953 1 98.38 121 ASN B N 1
ATOM 2391 C CA . ASN B 1 121 ? -7.789 -0.108 17.062 1 98.38 121 ASN B CA 1
ATOM 2392 C C . ASN B 1 121 ? -6.488 -0.906 17.031 1 98.38 121 ASN B C 1
ATOM 2394 O O . ASN B 1 121 ? -6.023 -1.386 18.062 1 98.38 121 ASN B O 1
ATOM 2398 N N . GLY B 1 122 ? -6.012 -1.177 15.875 1 98.5 122 GLY B N 1
ATOM 2399 C CA . GLY B 1 122 ? -4.73 -1.839 15.703 1 98.5 122 GLY B CA 1
ATOM 2400 C C . GLY B 1 122 ? -4.816 -3.35 15.812 1 98.5 122 GLY B C 1
ATOM 2401 O O . GLY B 1 122 ? -3.797 -4.039 15.797 1 98.5 122 GLY B O 1
ATOM 2402 N N . MET B 1 123 ? -6.055 -3.859 15.898 1 98.75 123 MET B N 1
ATOM 24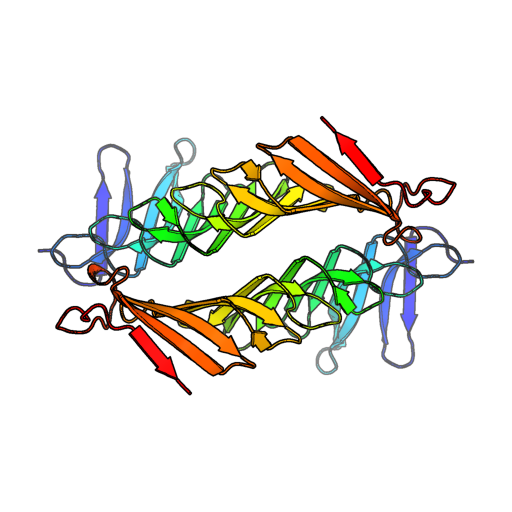03 C CA . MET B 1 123 ? -6.234 -5.301 16.016 1 98.75 123 MET B CA 1
ATOM 2404 C C . MET B 1 123 ? -7.07 -5.844 14.867 1 98.75 123 MET B C 1
ATOM 2406 O O . MET B 1 123 ? -7.98 -5.168 14.383 1 98.75 123 MET B O 1
ATOM 2410 N N . LYS B 1 124 ? -6.812 -7.129 14.508 1 98.06 124 LYS B N 1
ATOM 2411 C CA . LYS B 1 124 ? -7.703 -7.805 13.57 1 98.06 124 LYS B CA 1
ATOM 2412 C C . LYS B 1 124 ? -9.125 -7.887 14.125 1 98.06 124 LYS B C 1
ATOM 2414 O O . LYS B 1 124 ? -9.336 -8.367 15.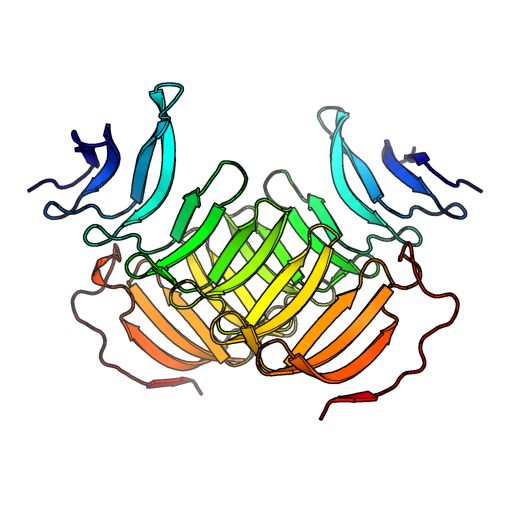242 1 98.06 124 LYS B O 1
ATOM 2419 N N . HIS B 1 125 ? -10.078 -7.406 13.414 1 98.62 125 HIS B N 1
ATOM 2420 C CA . HIS B 1 125 ? -11.461 -7.34 13.883 1 98.62 125 HIS B CA 1
ATOM 2421 C C . HIS B 1 125 ? -12.438 -7.266 12.719 1 98.62 125 HIS B C 1
ATOM 2423 O O . HIS B 1 125 ? -12.523 -6.234 12.039 1 98.62 125 HIS B O 1
ATOM 2429 N N . GLY B 1 126 ? -13.25 -8.406 12.539 1 97.56 126 GLY B N 1
ATOM 2430 C CA . GLY B 1 126 ? -14.133 -8.547 11.391 1 97.56 126 GLY B CA 1
ATOM 2431 C C . GLY B 1 126 ? -13.648 -9.578 10.391 1 97.56 126 GLY B C 1
ATOM 2432 O O . GLY B 1 126 ? -12.797 -10.414 10.711 1 97.56 126 GLY B O 1
ATOM 2433 N N . PRO B 1 127 ? -14.234 -9.594 9.172 1 97 127 PRO B N 1
ATOM 2434 C CA . PRO B 1 127 ? -13.82 -10.57 8.164 1 97 127 PRO B CA 1
ATOM 2435 C C . PRO B 1 127 ? -12.391 -10.359 7.684 1 97 127 PRO B C 1
ATOM 2437 O O . PRO B 1 127 ? -11.922 -9.219 7.602 1 97 127 PRO B O 1
ATOM 2440 N N . GLY B 1 128 ? -11.711 -11.469 7.453 1 96.56 128 GLY B N 1
ATOM 2441 C CA . GLY B 1 128 ? -10.375 -11.43 6.895 1 96.56 128 GLY B CA 1
ATOM 2442 C C . GLY B 1 128 ? -9.859 -12.805 6.488 1 96.56 128 GLY B C 1
ATOM 2443 O O . GLY B 1 128 ? -10.602 -13.789 6.547 1 96.56 128 GLY B O 1
ATOM 2444 N N . LYS B 1 129 ? -8.656 -12.82 5.988 1 95.19 129 LYS B N 1
ATOM 2445 C CA . LYS B 1 129 ? -8 -14.07 5.621 1 95.19 129 LYS B CA 1
ATOM 2446 C C . LYS B 1 129 ? -6.52 -14.047 5.992 1 95.19 129 LYS B C 1
ATOM 2448 O O . LYS B 1 129 ? -5.867 -13 5.891 1 95.19 129 LYS B O 1
ATOM 2453 N N . PHE B 1 130 ? -6.113 -15.133 6.398 1 96 130 PHE B N 1
ATOM 2454 C CA . PHE B 1 130 ? -4.684 -15.352 6.566 1 96 130 PHE B CA 1
ATOM 2455 C C . PHE B 1 130 ? -4.141 -16.25 5.465 1 96 130 PHE B C 1
ATOM 2457 O O . PHE B 1 130 ? -4.609 -17.375 5.285 1 96 130 PHE B O 1
ATOM 2464 N N . VAL B 1 131 ? -3.154 -15.719 4.738 1 93.31 131 VAL B N 1
ATOM 2465 C CA . VAL B 1 131 ? -2.551 -16.453 3.625 1 93.31 131 VAL B CA 1
ATOM 2466 C C . VAL B 1 131 ? -1.228 -17.062 4.07 1 93.31 131 VAL B C 1
ATOM 2468 O O . VAL B 1 131 ? -0.276 -16.344 4.391 1 93.31 131 VAL B O 1
ATOM 2471 N N . TYR B 1 132 ? -1.23 -18.359 4.102 1 92 132 TYR B N 1
ATOM 2472 C CA . TYR B 1 132 ? 0.003 -19.109 4.324 1 92 132 TYR B CA 1
ATOM 2473 C C . TYR B 1 132 ? 0.695 -19.422 3.002 1 92 132 TYR B C 1
ATOM 2475 O O . TYR B 1 132 ? 0.526 -20.516 2.451 1 92 132 TYR B O 1
ATOM 2483 N N . LEU B 1 133 ? 1.459 -18.562 2.592 1 86 133 LEU B N 1
ATOM 2484 C CA . LEU B 1 133 ? 2.086 -18.734 1.286 1 86 133 LEU B CA 1
ATOM 2485 C C . LEU B 1 133 ? 3.029 -19.938 1.292 1 86 133 LEU B C 1
ATOM 2487 O O . LEU B 1 133 ? 3.131 -20.656 0.297 1 86 133 LEU B O 1
ATOM 2491 N N . ASP B 1 134 ? 3.691 -20.156 2.363 1 84.44 134 ASP B N 1
ATOM 2492 C CA . ASP B 1 134 ? 4.68 -21.219 2.459 1 84.44 134 ASP B CA 1
ATOM 2493 C C . ASP B 1 134 ? 4.012 -22.594 2.439 1 84.44 134 ASP B C 1
ATOM 2495 O O . ASP B 1 134 ? 4.613 -23.578 2.01 1 84.44 134 ASP B O 1
ATOM 2499 N N . LYS B 1 135 ? 2.756 -22.625 2.844 1 87.31 135 LYS B N 1
ATOM 2500 C CA . LYS B 1 135 ? 2.061 -23.906 2.922 1 87.31 135 LYS B CA 1
ATOM 2501 C C . LYS B 1 135 ? 1.061 -24.062 1.78 1 87.31 135 LYS B C 1
ATOM 2503 O O . LYS B 1 135 ? 0.52 -25.141 1.563 1 87.31 135 LYS B O 1
ATOM 2508 N N . GLY B 1 136 ? 0.862 -22.984 1.101 1 85.62 136 GLY B N 1
ATOM 2509 C CA . GLY B 1 136 ? -0.153 -23.031 0.06 1 85.62 136 GLY B CA 1
ATOM 2510 C C . GLY B 1 136 ? -1.561 -23.188 0.606 1 85.62 136 GLY B C 1
ATOM 2511 O O . GLY B 1 136 ? -2.354 -23.969 0.086 1 85.62 136 GLY B O 1
ATOM 2512 N N . GLN B 1 137 ? -1.817 -22.422 1.651 1 88.88 137 GLN B N 1
ATOM 2513 C CA . GLN B 1 137 ? -3.111 -22.516 2.314 1 88.88 137 GLN B CA 1
ATOM 2514 C C . GLN B 1 137 ? -3.672 -21.141 2.656 1 88.88 137 GLN B C 1
ATOM 2516 O O . GLN B 1 137 ? -2.928 -20.156 2.713 1 88.88 137 GLN B O 1
ATOM 2521 N N . LEU B 1 138 ? -4.961 -21.141 2.729 1 91.19 138 LEU B N 1
ATOM 2522 C CA . LEU B 1 138 ? -5.727 -19.922 3.033 1 91.19 138 LEU B CA 1
ATOM 2523 C C . LEU B 1 138 ? -6.719 -20.188 4.16 1 91.19 138 LEU B C 1
ATOM 2525 O O . LEU B 1 138 ? -7.434 -21.188 4.145 1 91.19 138 LEU B O 1
ATOM 2529 N N . TYR B 1 139 ? -6.629 -19.359 5.172 1 93.56 139 TYR B N 1
ATOM 2530 C CA . TYR B 1 139 ? -7.598 -19.391 6.262 1 93.56 139 TYR B CA 1
ATOM 2531 C C . TYR B 1 139 ? -8.508 -18.172 6.223 1 93.56 139 TYR B C 1
ATOM 2533 O O . TYR B 1 139 ? -8.078 -17.062 6.52 1 93.56 139 TYR B O 1
ATOM 2541 N N . GLU B 1 140 ? -9.734 -18.359 5.785 1 94.25 140 GLU B N 1
ATOM 2542 C CA . GLU B 1 140 ? -10.75 -17.312 5.797 1 94.25 140 GLU B CA 1
ATOM 2543 C C . GLU B 1 140 ? -11.578 -17.359 7.082 1 94.25 140 GLU B C 1
ATOM 2545 O O . GLU B 1 140 ? -12.125 -18.391 7.438 1 94.25 140 GLU B O 1
ATOM 2550 N N . ALA B 1 141 ? -11.664 -16.172 7.852 1 96 141 ALA B N 1
ATOM 2551 C CA . ALA B 1 141 ? -12.305 -16.203 9.164 1 96 141 ALA B CA 1
ATOM 2552 C C . ALA B 1 141 ? -12.852 -14.828 9.539 1 96 141 ALA B C 1
ATOM 2554 O O . ALA B 1 141 ? -12.625 -13.844 8.828 1 96 141 ALA B O 1
ATOM 2555 N N . VAL B 1 142 ? -13.672 -14.812 10.594 1 96.94 142 VAL B N 1
ATOM 2556 C CA . VAL B 1 142 ? -14.047 -13.586 11.297 1 96.94 142 VAL B CA 1
ATOM 2557 C C . VAL B 1 142 ? -13.219 -13.453 12.578 1 96.94 142 VAL B C 1
ATOM 2559 O O . VAL B 1 142 ? -13.148 -14.398 13.375 1 96.94 142 VAL B O 1
ATOM 2562 N N . TRP B 1 143 ? -12.633 -12.336 12.805 1 97.69 143 TRP B N 1
ATOM 2563 C CA . TRP B 1 143 ? -11.758 -12.109 13.953 1 97.69 143 TRP B CA 1
ATOM 2564 C C . TRP B 1 143 ? -12.406 -11.164 14.961 1 97.69 143 TRP B C 1
ATOM 2566 O O . TRP B 1 143 ? -13.109 -10.227 14.578 1 97.69 143 TRP B O 1
ATOM 2576 N N . VAL B 1 144 ? -12.07 -11.398 16.172 1 97.69 144 VAL B N 1
ATOM 2577 C CA . VAL B 1 144 ? -12.391 -10.492 17.281 1 97.69 144 VAL B CA 1
ATOM 2578 C C . VAL B 1 144 ? -11.141 -10.234 18.109 1 97.69 144 VAL B C 1
ATOM 2580 O O . VAL B 1 144 ? -10.633 -11.141 18.781 1 97.69 144 VAL B O 1
ATOM 2583 N N . GLU B 1 145 ? -10.633 -9.07 18.016 1 97.31 145 GLU B N 1
ATOM 2584 C CA . GLU B 1 145 ? -9.453 -8.672 18.781 1 97.31 145 GLU B CA 1
ATOM 2585 C C . GLU B 1 145 ? -8.328 -9.688 18.625 1 97.31 145 GLU B C 1
ATOM 2587 O O . GLU B 1 145 ? -7.805 -10.195 19.609 1 97.31 145 GLU B O 1
ATOM 2592 N N . ASN B 1 146 ? -7.965 -10.039 17.469 1 97.69 146 ASN B N 1
ATOM 2593 C CA . ASN B 1 146 ? -6.824 -10.844 17.062 1 97.69 146 ASN B CA 1
ATOM 2594 C C . ASN B 1 146 ? -7.109 -12.336 17.188 1 97.69 146 ASN B C 1
ATOM 2596 O O . ASN B 1 146 ? -6.273 -13.164 16.828 1 97.69 146 ASN B O 1
ATOM 2600 N N . ILE B 1 147 ? -8.344 -12.648 17.594 1 96 147 ILE B N 1
ATOM 2601 C CA . ILE B 1 147 ? -8.695 -14.055 17.734 1 96 147 ILE B CA 1
ATOM 2602 C C . ILE B 1 147 ? -9.672 -14.461 16.641 1 96 147 ILE B C 1
ATOM 2604 O O . ILE B 1 147 ? -10.742 -13.859 16.5 1 96 147 ILE B O 1
ATOM 2608 N N . ALA B 1 148 ? -9.391 -15.461 15.883 1 94.56 148 ALA B N 1
ATOM 2609 C CA . ALA B 1 148 ? -10.32 -15.992 14.891 1 94.56 148 ALA B CA 1
ATOM 2610 C C . ALA B 1 148 ? -11.469 -16.75 15.562 1 94.56 148 ALA B C 1
ATOM 2612 O O . ALA B 1 148 ? -11.242 -17.688 16.328 1 94.56 148 ALA B O 1
ATOM 2613 N N . LYS B 1 149 ? -12.672 -16.406 15.266 1 93.44 149 LYS B N 1
ATOM 2614 C CA . LYS B 1 149 ? -13.828 -17.016 15.922 1 93.44 149 LYS B CA 1
ATOM 2615 C C . LYS B 1 149 ? -14.43 -18.109 15.055 1 93.44 149 LYS B C 1
ATOM 2617 O O . LYS B 1 149 ? -14.891 -19.125 15.57 1 93.44 149 LYS B O 1
ATOM 2622 N N . CYS B 1 150 ? -14.484 -17.922 13.797 1 90.5 150 CYS B N 1
ATOM 2623 C CA . CYS B 1 150 ? -15 -18.891 12.828 1 90.5 150 CYS B CA 1
ATOM 2624 C C . CYS B 1 150 ? -14.328 -18.703 11.477 1 90.5 150 CYS B C 1
ATOM 2626 O O . CYS B 1 150 ? -14.094 -17.578 11.039 1 90.5 150 CYS B O 1
ATOM 2628 N N . GLY B 1 151 ? -13.914 -19.969 10.961 1 92.94 151 GLY B N 1
ATOM 2629 C CA . GLY B 1 151 ? -13.25 -19.859 9.68 1 92.94 151 GLY B CA 1
ATOM 2630 C C . GLY B 1 151 ? -13.102 -21.172 8.953 1 92.94 151 GLY B C 1
ATOM 2631 O O . GLY B 1 151 ? -13.602 -22.203 9.414 1 92.94 151 GLY B O 1
ATOM 2632 N N . LYS B 1 152 ? -12.625 -21.078 7.785 1 91.25 152 LYS B N 1
ATOM 2633 C CA . LYS B 1 152 ? -12.398 -22.234 6.914 1 91.25 152 LYS B CA 1
ATOM 2634 C C . LYS B 1 152 ? -11.008 -22.188 6.293 1 91.25 152 LYS B C 1
ATOM 2636 O O . LYS B 1 152 ? -10.562 -21.141 5.824 1 91.25 152 LYS B O 1
ATOM 2641 N N . MET B 1 153 ? -10.352 -23.359 6.277 1 90.25 153 MET B N 1
ATOM 2642 C CA . MET B 1 153 ? -9.055 -23.531 5.625 1 90.25 153 MET B CA 1
ATOM 2643 C C . MET B 1 153 ? -9.227 -24.125 4.227 1 90.25 153 MET B C 1
ATOM 2645 O O . MET B 1 153 ? -10.023 -25.047 4.031 1 90.25 153 MET B O 1
ATOM 2649 N N . SER B 1 154 ? -8.523 -23.641 3.256 1 87.88 154 SER B N 1
ATOM 2650 C CA . SER B 1 154 ? -8.516 -24.203 1.913 1 87.88 154 SER B CA 1
ATOM 2651 C C . SER B 1 154 ? -7.117 -24.172 1.306 1 87.88 154 SER B C 1
ATOM 2653 O O . SER B 1 154 ? -6.246 -23.438 1.778 1 87.88 154 SER B O 1
ATOM 2655 N N . ASP B 1 155 ? -6.969 -25 0.339 1 84.88 155 ASP B N 1
ATOM 2656 C CA . ASP B 1 155 ? -5.723 -24.953 -0.418 1 84.88 155 ASP B CA 1
ATOM 2657 C C . ASP B 1 155 ? -5.699 -23.766 -1.365 1 84.88 155 ASP B C 1
ATOM 2659 O O . ASP B 1 155 ? -6.73 -23.391 -1.931 1 84.88 155 ASP B O 1
ATOM 2663 N N . PHE B 1 156 ? -4.547 -23.172 -1.375 1 81 156 PHE B N 1
ATOM 2664 C CA . PHE B 1 156 ? -4.332 -22.016 -2.229 1 81 156 PHE B CA 1
ATOM 2665 C C . PHE B 1 156 ? -2.887 -21.953 -2.711 1 81 156 PHE B C 1
ATOM 2667 O O . PHE B 1 156 ? -1.97 -21.75 -1.913 1 81 156 PHE B O 1
ATOM 2674 N N . GLY B 1 157 ? -2.709 -22.172 -4.062 1 76.69 157 GLY B N 1
ATOM 2675 C CA . GLY B 1 157 ? -1.357 -22.141 -4.598 1 76.69 157 GLY B CA 1
ATOM 2676 C C . GLY B 1 157 ? -0.485 -23.266 -4.098 1 76.69 157 GLY B C 1
ATOM 2677 O O . GLY B 1 157 ? 0.71 -23.094 -3.863 1 76.69 157 GLY B O 1
ATOM 2678 N N . ARG B 1 158 ? -1.026 -24.359 -3.844 1 76.62 158 ARG B N 1
ATOM 2679 C CA . ARG B 1 158 ? -0.331 -25.5 -3.242 1 76.62 158 ARG B CA 1
ATOM 2680 C C . ARG B 1 158 ? 0.834 -25.953 -4.117 1 76.62 158 ARG B C 1
ATOM 2682 O O . ARG B 1 158 ? 1.887 -26.344 -3.604 1 76.62 158 ARG B O 1
ATOM 2689 N N . GLU B 1 159 ? 0.646 -25.938 -5.27 1 73.75 159 GLU B N 1
ATOM 2690 C CA . GLU B 1 159 ? 1.66 -26.453 -6.184 1 73.75 159 GLU B CA 1
ATOM 2691 C C . GLU B 1 159 ? 2.951 -25.641 -6.09 1 73.75 159 GLU B C 1
ATOM 2693 O O . GLU B 1 159 ? 4.043 -26.188 -6.289 1 73.75 159 GLU B O 1
ATOM 2698 N N . GLY B 1 160 ? 2.887 -24.391 -5.707 1 69.31 160 GLY B N 1
ATOM 2699 C CA . GLY B 1 160 ? 4.066 -23.547 -5.625 1 69.31 160 GLY B CA 1
ATOM 2700 C C . GLY B 1 160 ? 4.559 -23.344 -4.203 1 69.31 160 GLY B C 1
ATOM 2701 O O . GLY B 1 160 ? 5.586 -22.688 -3.982 1 69.31 160 GLY B O 1
ATOM 2702 N N . ALA B 1 161 ? 3.961 -24.078 -3.307 1 80.12 161 ALA B N 1
ATOM 2703 C CA . ALA B 1 161 ? 4.316 -23.859 -1.907 1 80.12 161 ALA B CA 1
ATOM 2704 C C . ALA B 1 161 ? 5.457 -24.766 -1.479 1 80.12 161 ALA B C 1
ATOM 2706 O O . ALA B 1 161 ? 5.375 -25.984 -1.645 1 80.12 161 ALA B O 1
ATOM 2707 N N . PRO B 1 162 ? 6.484 -24.156 -0.901 1 75.62 162 PRO B N 1
ATOM 2708 C CA . PRO B 1 162 ? 7.656 -24.969 -0.548 1 75.62 162 PRO B CA 1
ATOM 2709 C C . PRO B 1 162 ? 7.348 -26.016 0.516 1 75.62 162 PRO B C 1
ATOM 2711 O O . PRO B 1 162 ? 8.023 -27.047 0.588 1 75.62 162 PRO B O 1
ATOM 2714 N N . ALA B 1 163 ? 6.309 -25.781 1.324 1 83.62 163 ALA B N 1
ATOM 2715 C CA . ALA B 1 163 ? 6.012 -26.703 2.414 1 83.62 163 ALA B CA 1
ATOM 2716 C C . ALA B 1 163 ? 4.551 -27.141 2.371 1 83.62 163 ALA B C 1
ATOM 2718 O O . ALA B 1 163 ? 3.902 -27.266 3.412 1 83.62 163 ALA B O 1
ATOM 2719 N N . ALA B 1 164 ? 4.098 -27.359 1.216 1 79.62 164 ALA B N 1
ATOM 2720 C CA . ALA B 1 164 ? 2.709 -27.781 1.077 1 79.62 164 ALA B CA 1
ATOM 2721 C C . ALA B 1 164 ? 2.482 -29.141 1.754 1 79.62 164 ALA B C 1
ATOM 2723 O O . ALA B 1 164 ? 3.312 -30.047 1.639 1 79.62 164 ALA B O 1
ATOM 2724 N N . PRO B 1 165 ? 1.396 -29.25 2.482 1 76.81 165 PRO B N 1
ATOM 2725 C CA . PRO B 1 165 ? 1.096 -30.578 3.037 1 76.81 165 PRO B CA 1
ATOM 2726 C C . PRO B 1 165 ? 0.911 -31.641 1.958 1 76.81 165 PRO B C 1
ATOM 2728 O O . PRO B 1 165 ? 0.566 -31.312 0.819 1 76.81 165 PRO B O 1
ATOM 2731 N N . VAL B 1 166 ? 1.088 -32.875 2.271 1 78.19 166 VAL B N 1
ATOM 2732 C CA . VAL B 1 166 ? 1.064 -34 1.353 1 78.19 166 VAL B CA 1
ATOM 2733 C C . VAL B 1 166 ? -0.343 -34.188 0.786 1 78.19 166 VAL B C 1
ATOM 2735 O O . VAL B 1 166 ? -0.512 -34.375 -0.417 1 78.19 166 VAL B O 1
ATOM 2738 N N . TYR B 1 167 ? -1.323 -34 1.649 1 80.62 167 TYR B N 1
ATOM 2739 C CA . TYR B 1 167 ? -2.689 -34.188 1.171 1 80.62 167 TYR B CA 1
ATOM 2740 C C . TYR B 1 167 ? -3.459 -32.875 1.203 1 80.62 167 TYR B C 1
ATOM 2742 O O . TYR B 1 167 ? -3.242 -32.031 2.088 1 80.62 167 TYR B O 1
ATOM 2750 N N . PRO B 1 168 ? -4.348 -32.75 0.188 1 75.56 168 PRO B N 1
ATOM 2751 C CA . PRO B 1 168 ? -5.199 -31.547 0.226 1 75.56 168 PRO B CA 1
ATOM 2752 C C . PRO B 1 168 ? -6.082 -31.484 1.471 1 75.56 168 PRO B C 1
ATOM 2754 O O . PRO B 1 168 ? -6.457 -32.531 2.012 1 75.56 168 PRO B O 1
ATOM 2757 N N . ILE B 1 169 ? -6.258 -30.297 1.935 1 73.69 169 ILE B N 1
ATOM 2758 C CA . ILE B 1 169 ? -7.113 -30.141 3.105 1 73.69 169 ILE B CA 1
ATOM 2759 C C . ILE B 1 169 ? -8.578 -30.328 2.709 1 73.69 169 ILE B C 1
ATOM 2761 O O . ILE B 1 169 ? -9.039 -29.75 1.721 1 73.69 169 ILE B O 1
ATOM 2765 N N . PRO B 1 170 ? -9.266 -31.172 3.477 1 74.5 170 PRO B N 1
ATOM 2766 C CA . PRO B 1 170 ? -10.711 -31.172 3.246 1 74.5 170 PRO B CA 1
ATOM 2767 C C . PRO B 1 170 ? -11.367 -29.844 3.596 1 74.5 170 PRO B C 1
ATOM 2769 O O . PRO B 1 170 ? -10.883 -29.125 4.477 1 74.5 170 PRO B O 1
ATOM 2772 N N . LYS B 1 171 ? -12.141 -29.328 2.705 1 67.5 171 LYS B N 1
ATOM 2773 C CA . LYS B 1 171 ? -12.836 -28.078 3.004 1 67.5 171 LYS B CA 1
ATOM 2774 C C . LYS B 1 171 ? -13.609 -28.188 4.316 1 67.5 171 LYS B C 1
ATOM 2776 O O . LYS B 1 171 ? -14.609 -28.891 4.402 1 67.5 171 LYS B O 1
ATOM 2781 N N . VAL B 1 172 ? -12.969 -27.703 5.539 1 69.38 172 VAL B N 1
ATOM 2782 C CA . VAL B 1 172 ? -13.641 -27.781 6.832 1 69.38 172 VAL B CA 1
ATOM 2783 C C . VAL B 1 172 ? -13.828 -26.391 7.406 1 69.38 172 VAL B C 1
ATOM 2785 O O . VAL B 1 172 ? -12.977 -25.516 7.227 1 69.38 172 VAL B O 1
ATOM 2788 N N . TRP B 1 173 ? -15.086 -26.094 7.918 1 68.12 173 TRP B N 1
ATOM 2789 C CA . TRP B 1 173 ? -15.375 -24.875 8.664 1 68.12 173 TRP B CA 1
ATOM 2790 C C . TRP B 1 173 ? -14.992 -25.031 10.133 1 68.12 173 TRP B C 1
ATOM 2792 O O . TRP B 1 173 ? -15.242 -26.078 10.742 1 68.12 173 TRP B O 1
ATOM 2802 N N . THR B 1 174 ? -14.078 -24.234 10.68 1 67.75 174 THR B N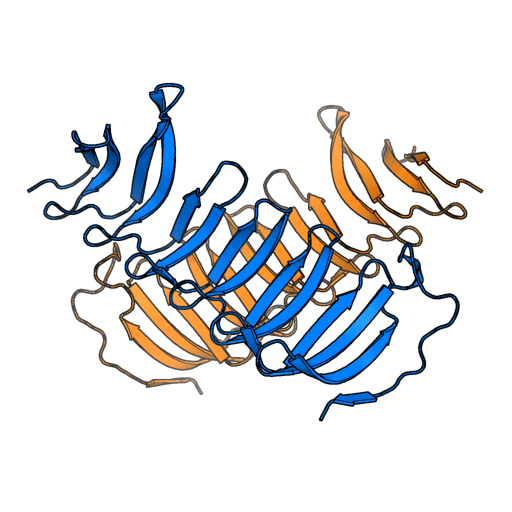 1
ATOM 2803 C CA . THR B 1 174 ? -13.75 -24.219 12.102 1 67.75 174 THR B CA 1
ATOM 2804 C C . THR B 1 174 ? -14.438 -23.062 12.812 1 67.75 174 THR B C 1
ATOM 2806 O O . THR B 1 174 ? -14.422 -21.922 12.312 1 67.75 174 THR B O 1
ATOM 2809 N N . VAL B 1 175 ? -15.336 -23.297 13.766 1 62.31 175 VAL B N 1
ATOM 2810 C CA . VAL B 1 175 ? -15.953 -22.25 14.586 1 62.31 175 VAL B CA 1
ATOM 2811 C C . VAL B 1 175 ? -15.305 -22.234 15.969 1 62.31 175 VAL B C 1
ATOM 2813 O O . VAL B 1 175 ? -15.133 -23.281 16.594 1 62.31 175 VAL B O 1
ATOM 2816 N N . PHE B 1 176 ? -14.602 -21.219 16.328 1 54.84 176 PHE B N 1
ATOM 2817 C CA . PHE B 1 176 ? -14.023 -21.125 17.656 1 54.84 176 PHE B CA 1
ATOM 2818 C C . PHE B 1 176 ? -14.922 -20.328 18.594 1 54.84 176 PHE B C 1
ATOM 2820 O O . PHE B 1 176 ? -15.43 -19.266 18.203 1 54.84 176 PHE B O 1
ATOM 2827 N N . SER B 1 177 ? -15.508 -20.922 19.594 1 54.03 177 SER B N 1
ATOM 2828 C CA . SER B 1 177 ? -16.312 -20.281 20.625 1 54.03 177 SER B CA 1
ATOM 2829 C C . SER B 1 177 ? -15.438 -19.484 21.578 1 54.03 177 SER B C 1
ATOM 2831 O O . SER B 1 177 ? -14.266 -19.828 21.797 1 54.03 177 SER B O 1
#

Radius of gyration: 23.27 Å; Cα contacts (8 Å, |Δi|>4): 965; chains: 2; bounding box: 58×71×53 Å

Organism: Acipenser ruthenus (NCBI:txid7906)

Secondary structure (DSSP, 8-state):
---EEEEEE-TTT--EEEEEEETTEEEEEEEEEEE-TTT--EEEEEEEEEETTEEEEEEEEESSSS-EEEEEEETTEEEEEEEEE-TTS-EEEEEEETTEEEEEEEEE-TTS-EEEEEEETTEEEEEEEEEETTTTEEEEEEEETTEEEEEEEEE-SGGG-TT--SSPPP-EEEE--/---EEEEEE-TTT--EEEEEEETTEEEEEEEEEEE-TTT--EEEEEEEEEETTEEEEEEEEESSSS-EEEEEEETTEEEEEEEEE-TTS-EEEEEEETTEEEEEEEEE-TTS-EEEEEEETTEEEEEEEEEETTTTEEEEEEEETTEEEEEEEEE-SGGG-TT--SSPPP-EEEE--

Solvent-accessible surface area (backbone atoms only — not comparable to full-atom values): 17052 Å² total; per-residue (Å²): 114,54,58,46,75,50,73,48,74,40,80,90,74,53,31,36,38,46,28,28,28,48,82,58,22,44,19,51,53,34,35,36,31,36,45,36,90,84,79,58,49,73,41,73,38,34,44,30,25,21,32,83,68,24,41,25,44,56,32,37,40,40,81,46,96,63,22,35,36,45,31,26,24,48,81,65,23,39,32,41,56,34,38,37,38,36,77,79,52,29,38,40,38,34,27,25,48,79,68,23,42,37,41,54,35,34,41,30,41,62,82,59,31,29,40,43,31,29,25,45,85,59,26,40,33,40,56,32,33,39,40,35,53,50,37,7,30,33,38,41,30,35,25,56,75,67,38,68,32,35,31,34,44,38,72,41,65,40,91,56,14,87,56,36,66,94,62,83,61,70,84,45,80,48,72,46,128,114,53,58,49,74,51,73,49,74,40,80,90,73,53,30,36,38,46,28,28,28,48,82,58,22,45,20,51,54,34,36,34,30,34,46,35,91,85,79,60,49,74,40,73,38,34,43,29,26,20,33,82,66,23,39,25,45,55,31,37,39,40,82,47,96,62,22,35,36,43,30,25,25,48,80,65,24,39,31,41,57,35,38,37,38,37,76,80,52,28,36,39,37,33,27,25,49,78,69,22,44,38,42,54,34,35,42,30,40,63,84,59,31,29,42,42,31,28,25,46,86,59,26,41,34,40,58,34,33,37,37,36,53,52,37,6,30,32,38,41,29,36,26,55,75,68,39,68,32,35,29,35,45,37,72,41,65,41,90,55,17,88,56,36,66,92,61,84,60,69,85,45,79,48,73,47,130

InterPro domains:
  IPR003409 MORN repeat [PF02493] (17-36)
  IPR003409 MORN repeat [PF02493] (46-63)
  IPR003409 MORN repeat [PF02493] (69-90)
  IPR003409 MORN repeat [PF02493] (93-113)
  IPR003409 MORN repeat [PF02493] (115-132)
  IPR003409 MORN repeat [SM00698] (15-36)
  IPR003409 MORN repeat [SM00698] (44-65)
  IPR003409 MORN repeat [SM00698] (67-88)
  IPR003409 MORN repeat [SM00698] (90-111)
  IPR003409 MORN repeat [SM00698] (113-134)
  IPR052472 MORN repeat-containing protein 3 [PTHR46511] (3-172)

Nearest PDB structures (foldseek):
  8j07-assembly1_c1  TM=9.822E-01  e=2.487E-22  Homo sapiens
  6t4d-assembly1_A-2  TM=7.099E-01  e=4.387E-13  Plasmodium falciparum
  7sqc-assembly1_V0  TM=8.822E-01  e=5.179E-11  Chlamydomonas reinhardtii
  8x2u-assembly1_N  TM=7.691E-01  e=1.856E-11  Mus musculus
  6t4r-assembly1_CCC  TM=4.871E-01  e=1.356E-12  Trypanosoma brucei

pLDDT: mean 92.38, std 8.88, range [53.66, 98.88]